Protein AF-A0A4X2L2N8-F1 (afdb_monomer)

pLDDT: mean 81.57, std 23.17, range [28.5, 98.88]

Structure (mmCIF, N/CA/C/O backbone):
data_AF-A0A4X2L2N8-F1
#
_entry.id   AF-A0A4X2L2N8-F1
#
loop_
_atom_site.group_PDB
_atom_site.id
_atom_site.type_symbol
_atom_site.label_atom_id
_atom_site.label_alt_id
_atom_site.label_comp_id
_atom_site.label_asym_id
_atom_site.label_entity_id
_atom_site.label_seq_id
_atom_site.pdbx_PDB_ins_code
_atom_site.Cartn_x
_atom_site.Cartn_y
_atom_site.Cartn_z
_atom_site.occupancy
_atom_site.B_iso_or_equiv
_atom_site.auth_seq_id
_atom_site.auth_comp_id
_atom_site.auth_asym_id
_atom_site.auth_atom_id
_atom_site.pdbx_PDB_model_num
ATOM 1 N N . MET A 1 1 ? 26.918 20.468 74.306 1.00 36.56 1 MET A N 1
ATOM 2 C CA . MET A 1 1 ? 28.244 20.761 74.892 1.00 36.56 1 MET A CA 1
ATOM 3 C C . MET A 1 1 ? 29.249 19.867 74.197 1.00 36.56 1 MET A C 1
ATOM 5 O O . MET A 1 1 ? 28.894 18.710 74.030 1.00 36.56 1 MET A O 1
ATOM 9 N N . SER A 1 2 ? 30.415 20.414 73.827 1.00 38.03 2 SER A N 1
ATOM 10 C CA . SER A 1 2 ? 31.709 19.739 73.569 1.00 38.03 2 SER A CA 1
ATOM 11 C C . SER A 1 2 ? 31.703 18.448 72.724 1.00 38.03 2 SER A C 1
ATOM 13 O O . SER A 1 2 ? 31.206 17.434 73.201 1.00 38.03 2 SER A O 1
ATOM 15 N N . ASP A 1 3 ? 32.176 18.387 71.472 1.00 38.53 3 ASP A N 1
ATOM 16 C CA . ASP A 1 3 ? 33.420 18.878 70.810 1.00 38.53 3 ASP A CA 1
ATOM 17 C C . ASP A 1 3 ? 34.600 17.886 70.842 1.00 38.53 3 ASP A C 1
ATOM 19 O O . ASP A 1 3 ? 34.833 17.225 71.851 1.00 38.53 3 ASP A O 1
ATOM 23 N N . SER A 1 4 ? 35.400 17.935 69.763 1.00 40.03 4 SER A N 1
ATOM 24 C CA . SER A 1 4 ? 36.786 17.435 69.616 1.00 40.03 4 SER A CA 1
ATOM 25 C C . SER A 1 4 ? 37.023 15.913 69.486 1.00 40.03 4 SER A C 1
ATOM 27 O O . SER A 1 4 ? 36.261 15.123 70.028 1.00 40.03 4 SER A O 1
ATOM 29 N N . SER A 1 5 ? 38.110 15.404 68.869 1.00 39.34 5 SER A N 1
ATOM 30 C CA . SER A 1 5 ? 39.014 15.882 67.781 1.00 39.34 5 SER A CA 1
ATOM 31 C C . SER A 1 5 ? 40.096 14.814 67.471 1.00 39.34 5 SER A C 1
ATOM 33 O O . SER A 1 5 ? 40.390 14.013 68.354 1.00 39.34 5 SER A O 1
ATOM 35 N N . ASN A 1 6 ? 40.770 14.916 66.306 1.00 39.25 6 ASN A N 1
ATOM 36 C CA . ASN A 1 6 ? 42.106 14.346 65.971 1.00 39.25 6 ASN A CA 1
ATOM 37 C C . ASN A 1 6 ? 42.249 12.788 65.928 1.00 39.25 6 ASN A C 1
ATOM 39 O O . ASN A 1 6 ? 41.441 12.072 66.505 1.00 39.25 6 ASN A O 1
ATOM 43 N N . ASP A 1 7 ? 43.219 12.158 65.234 1.00 36.97 7 ASP A N 1
ATOM 44 C CA . ASP A 1 7 ? 44.300 12.622 64.328 1.00 36.97 7 ASP A CA 1
ATOM 45 C C . ASP A 1 7 ? 44.740 11.517 63.318 1.00 36.97 7 ASP A C 1
ATOM 47 O O . ASP A 1 7 ? 44.483 10.352 63.595 1.00 36.97 7 ASP A O 1
ATOM 51 N N . SER A 1 8 ? 45.480 11.901 62.253 1.00 38.38 8 SER A N 1
ATOM 52 C CA . SER A 1 8 ? 46.597 11.191 61.548 1.00 38.38 8 SER A CA 1
ATOM 53 C C . SER A 1 8 ? 46.464 9.709 61.081 1.00 38.38 8 SER A C 1
ATOM 55 O O . SER A 1 8 ? 45.869 8.885 61.756 1.00 38.38 8 SER A O 1
ATOM 57 N N . THR A 1 9 ? 47.042 9.194 59.974 1.00 37.59 9 THR A N 1
ATOM 58 C CA . THR A 1 9 ? 47.885 9.644 58.817 1.00 37.59 9 THR A CA 1
ATOM 59 C C . THR A 1 9 ? 47.805 8.513 57.718 1.00 37.59 9 THR A C 1
ATOM 61 O O . THR A 1 9 ? 46.904 7.689 57.818 1.00 37.59 9 THR A O 1
ATOM 64 N N . THR A 1 10 ? 48.583 8.314 56.625 1.00 39.34 10 THR A N 1
ATOM 65 C CA . THR A 1 10 ? 49.895 8.816 56.131 1.00 39.34 10 THR A CA 1
ATOM 66 C C . THR A 1 10 ? 50.072 8.633 54.594 1.00 39.34 10 THR A C 1
ATOM 68 O O . THR A 1 10 ? 49.935 7.521 54.107 1.00 39.34 10 THR A O 1
ATOM 71 N N . LEU A 1 11 ? 50.431 9.715 53.881 1.00 36.66 11 LEU A N 1
ATOM 72 C CA . LEU A 1 11 ? 51.381 9.896 52.741 1.00 36.66 11 LEU A CA 1
ATOM 73 C C . LEU A 1 11 ? 51.584 8.901 51.559 1.00 36.66 11 LEU A C 1
ATOM 75 O O . LEU A 1 11 ? 51.619 7.687 51.709 1.00 36.66 11 LEU A O 1
ATOM 79 N N . GLY A 1 12 ? 51.932 9.495 50.396 1.00 30.34 12 GLY A N 1
ATOM 80 C CA . GLY A 1 12 ? 52.488 8.845 49.188 1.00 30.34 12 GLY A CA 1
ATOM 81 C C . GLY A 1 12 ? 51.988 9.472 47.865 1.00 30.34 12 GLY A C 1
ATOM 82 O O . GLY A 1 12 ? 51.097 8.899 47.257 1.00 30.34 12 GLY A O 1
ATOM 83 N N . ALA A 1 13 ? 52.332 10.688 47.406 1.00 36.06 13 ALA A N 1
ATOM 84 C CA . ALA A 1 13 ? 53.594 11.457 47.313 1.00 36.06 13 ALA A CA 1
ATOM 85 C C . ALA A 1 13 ? 54.337 11.327 45.952 1.00 36.06 13 ALA A C 1
ATOM 87 O O . ALA A 1 13 ? 54.902 10.278 45.653 1.00 36.06 13 ALA A O 1
ATOM 88 N N . SER A 1 14 ? 54.381 12.418 45.164 1.00 33.88 14 SER A N 1
ATOM 89 C CA . SER A 1 14 ? 55.387 12.772 44.125 1.00 33.88 14 SER A CA 1
ATOM 90 C C . SER A 1 14 ? 55.129 14.205 43.604 1.00 33.88 14 SER A C 1
ATOM 92 O O . SER A 1 14 ? 53.974 14.621 43.561 1.00 33.88 14 SER A O 1
ATOM 94 N N . ASN A 1 15 ? 56.178 14.961 43.239 1.00 38.66 15 ASN A N 1
ATOM 95 C CA . ASN A 1 15 ? 56.133 16.426 43.012 1.00 38.66 15 ASN A CA 1
ATOM 96 C C . ASN A 1 15 ? 56.356 16.878 41.542 1.00 38.66 15 ASN A C 1
ATOM 98 O O . ASN A 1 15 ? 56.954 16.129 40.769 1.00 38.66 15 ASN A O 1
ATOM 102 N N . PRO A 1 16 ? 55.959 18.123 41.186 1.00 56.31 16 PRO A N 1
ATOM 103 C CA . PRO A 1 16 ? 56.286 18.821 39.931 1.00 56.31 16 PRO A CA 1
ATOM 104 C C . PRO A 1 16 ? 57.435 19.857 40.070 1.00 56.31 16 PRO A C 1
ATOM 106 O O . PRO A 1 16 ? 57.898 20.105 41.181 1.00 56.31 16 PRO A O 1
ATOM 109 N N . VAL A 1 17 ? 57.832 20.478 38.944 1.00 34.72 17 VAL A N 1
ATOM 110 C CA . VAL A 1 17 ? 58.601 21.745 38.737 1.00 34.72 17 VAL A CA 1
ATOM 111 C C . VAL A 1 17 ? 58.508 22.030 37.211 1.00 34.72 17 VAL A C 1
ATOM 113 O O . VAL A 1 17 ? 58.761 21.099 36.448 1.00 34.72 17 VAL A O 1
ATOM 116 N N . THR A 1 18 ? 57.800 23.056 36.704 1.00 37.75 18 THR A N 1
ATOM 117 C CA . THR A 1 18 ? 58.116 24.509 36.528 1.00 37.75 18 THR A CA 1
ATOM 118 C C . THR A 1 18 ? 59.239 24.832 35.514 1.00 37.75 18 THR A C 1
ATOM 120 O O . THR A 1 18 ? 60.135 24.013 35.328 1.00 37.75 18 THR A O 1
ATOM 123 N N . GLU A 1 19 ? 59.262 25.973 34.795 1.00 34.22 19 GLU A N 1
ATOM 124 C CA . GLU A 1 19 ? 58.304 27.114 34.704 1.00 34.22 19 GLU A CA 1
ATOM 125 C C . GLU A 1 19 ? 57.733 27.256 33.249 1.00 34.22 19 GLU A C 1
ATOM 127 O O . GLU A 1 19 ? 57.223 26.240 32.783 1.00 34.22 19 GLU A O 1
ATOM 132 N N . GLU A 1 20 ? 57.713 28.325 32.421 1.00 29.89 20 GLU A N 1
ATOM 133 C CA . GLU A 1 20 ? 58.146 29.750 32.426 1.00 29.89 20 GLU A CA 1
ATOM 134 C C . GLU A 1 20 ? 57.377 30.551 31.312 1.00 29.89 20 GLU A C 1
ATOM 136 O O . GLU A 1 20 ? 56.681 29.939 30.500 1.00 29.89 20 GLU A O 1
ATOM 141 N N . GLN A 1 21 ? 57.489 31.894 31.241 1.00 29.72 21 GLN A N 1
ATOM 142 C CA . GLN A 1 21 ? 56.885 32.824 30.234 1.00 29.72 21 GLN A CA 1
ATOM 143 C C . GLN A 1 21 ? 57.843 34.033 29.976 1.00 29.72 21 GLN A C 1
ATOM 145 O O . GLN A 1 21 ? 58.824 34.152 30.705 1.00 29.72 21 GLN A O 1
ATOM 150 N N . ASP A 1 22 ? 57.712 34.981 29.025 1.00 31.52 22 ASP A N 1
ATOM 151 C CA . ASP A 1 22 ? 56.653 35.431 28.073 1.00 31.52 22 ASP A CA 1
ATOM 152 C C . ASP A 1 22 ? 57.345 35.960 26.752 1.00 31.52 22 ASP A C 1
ATOM 154 O O . ASP A 1 22 ? 58.391 35.398 26.432 1.00 31.52 22 ASP A O 1
ATOM 158 N N . SER A 1 23 ? 56.988 36.942 25.885 1.00 32.22 23 SER A N 1
ATOM 159 C CA . SER A 1 23 ? 55.914 37.957 25.666 1.00 32.22 23 SER A CA 1
ATOM 160 C C . SER A 1 23 ? 55.884 38.432 24.175 1.00 32.22 23 SER A C 1
ATOM 162 O O . SER A 1 23 ? 56.676 37.959 23.358 1.00 32.22 23 SER A O 1
ATOM 164 N N . GLU A 1 24 ? 55.047 39.424 23.811 1.00 34.44 24 GLU A N 1
ATOM 165 C CA . GLU A 1 24 ? 55.069 40.167 22.517 1.00 34.44 24 GLU A CA 1
ATOM 166 C C . GLU A 1 24 ? 55.788 41.547 22.607 1.00 34.44 24 GLU A C 1
ATOM 168 O O . GLU A 1 24 ? 55.847 42.113 23.696 1.00 34.44 24 GLU A O 1
ATOM 173 N N . GLU A 1 25 ? 56.335 42.102 21.498 1.00 31.95 25 GLU A N 1
ATOM 174 C CA . GLU A 1 25 ? 55.819 43.295 20.745 1.00 31.95 25 GLU A CA 1
ATOM 175 C C . GLU A 1 25 ? 56.857 44.007 19.806 1.00 31.95 25 GLU A C 1
ATOM 177 O O . GLU A 1 25 ? 58.055 44.028 20.065 1.00 31.95 25 GLU A O 1
ATOM 182 N N . SER A 1 26 ? 56.350 44.653 18.736 1.00 30.20 26 SER A N 1
ATOM 183 C CA . SER A 1 26 ? 56.841 45.850 17.990 1.00 30.20 26 SER A CA 1
ATOM 184 C C . SER A 1 26 ? 58.299 46.051 17.507 1.00 30.20 26 SER A C 1
ATOM 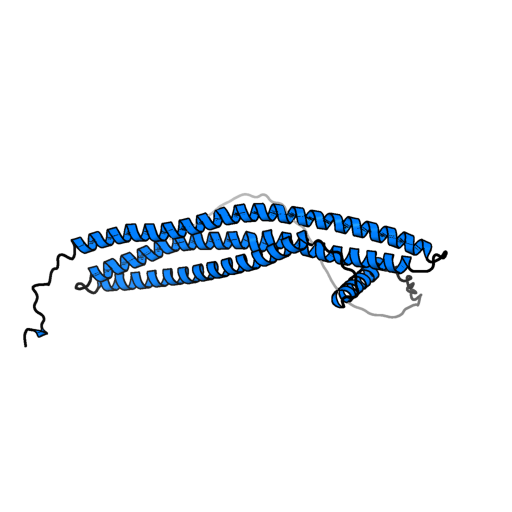186 O O . SER A 1 26 ? 59.213 46.292 18.290 1.00 30.20 26 SER A O 1
ATOM 188 N N . THR A 1 27 ? 58.476 46.260 16.186 1.00 32.12 27 THR A N 1
ATOM 189 C CA . THR A 1 27 ? 58.834 47.571 15.546 1.00 32.12 27 THR A CA 1
ATOM 190 C C . THR A 1 27 ? 58.955 47.468 14.002 1.00 32.12 27 THR A C 1
ATOM 192 O O . THR A 1 27 ? 59.017 46.371 13.454 1.00 32.12 27 THR A O 1
ATOM 195 N N . MET A 1 28 ? 58.952 48.599 13.268 1.00 35.75 28 MET A N 1
ATOM 196 C CA . MET A 1 28 ? 59.056 48.657 11.788 1.00 35.75 28 MET A CA 1
ATOM 197 C C . MET A 1 28 ? 60.422 49.171 11.287 1.00 35.75 28 MET A C 1
ATOM 199 O O . MET A 1 28 ? 60.919 50.131 11.870 1.00 35.75 28 MET A O 1
ATOM 203 N N . ALA A 1 29 ? 60.913 48.687 10.127 1.00 32.81 29 ALA A N 1
ATOM 204 C CA . ALA A 1 29 ? 61.549 49.525 9.080 1.00 32.81 29 ALA A CA 1
ATOM 205 C C . ALA A 1 29 ? 61.864 48.793 7.741 1.00 32.81 29 ALA A C 1
ATOM 207 O O . ALA A 1 29 ? 62.563 47.792 7.722 1.00 32.81 29 ALA A O 1
ATOM 208 N N . GLN A 1 30 ? 61.390 49.396 6.640 1.00 32.16 30 GLN A N 1
ATOM 209 C CA . GLN A 1 30 ? 61.937 49.510 5.265 1.00 32.16 30 GLN A CA 1
ATOM 210 C C . GLN A 1 30 ? 62.541 48.352 4.417 1.00 32.16 30 GLN A C 1
ATOM 212 O O . GLN A 1 30 ? 63.505 47.685 4.766 1.00 32.16 30 GLN A O 1
ATOM 217 N N . GLU A 1 31 ? 62.081 48.395 3.154 1.00 28.50 31 GLU A N 1
ATOM 218 C CA . GLU A 1 31 ? 62.762 48.124 1.868 1.00 28.50 31 GLU A CA 1
ATOM 219 C C . GLU A 1 31 ? 63.015 46.694 1.354 1.00 28.50 31 GLU A C 1
ATOM 221 O O . GLU A 1 31 ? 63.183 45.714 2.069 1.00 28.50 31 GLU A O 1
ATOM 226 N N . SER A 1 32 ? 62.961 46.596 0.020 1.00 35.38 32 SER A N 1
ATOM 227 C CA . SER A 1 32 ? 62.977 45.364 -0.777 1.00 35.38 32 SER A CA 1
ATOM 228 C C . SER A 1 32 ? 64.204 45.314 -1.687 1.00 35.38 32 SER A C 1
ATOM 230 O O . SER A 1 32 ? 64.729 46.355 -2.085 1.00 35.38 32 SER A O 1
ATOM 232 N N . PRO A 1 33 ? 64.530 44.124 -2.207 1.00 38.47 33 PRO A N 1
ATOM 233 C CA . PRO A 1 33 ? 64.778 44.029 -3.643 1.00 38.47 33 PRO A CA 1
ATOM 234 C C . PRO A 1 33 ? 63.836 43.041 -4.347 1.00 38.47 33 PRO A C 1
ATOM 236 O O . PRO A 1 33 ? 63.261 42.133 -3.755 1.00 38.47 33 PRO A O 1
ATOM 239 N N . LYS A 1 34 ? 63.667 43.264 -5.652 1.00 45.38 34 LYS A N 1
ATOM 240 C CA . LYS A 1 34 ? 62.775 42.517 -6.552 1.00 45.38 34 LYS A CA 1
ATOM 241 C C . LYS A 1 34 ? 63.297 41.100 -6.809 1.00 45.38 34 LYS A C 1
ATOM 243 O O . LYS A 1 34 ? 64.502 40.938 -6.978 1.00 45.38 34 LYS A O 1
ATOM 248 N N . ASN A 1 35 ? 62.398 40.139 -7.034 1.00 32.81 35 ASN A N 1
ATOM 249 C CA . ASN A 1 35 ? 62.588 39.125 -8.080 1.00 32.81 35 ASN A CA 1
ATOM 250 C C . ASN A 1 35 ? 61.262 38.476 -8.519 1.00 32.81 35 ASN A C 1
ATOM 252 O O . ASN A 1 35 ? 60.277 38.536 -7.793 1.00 32.81 35 ASN A O 1
ATOM 256 N N . SER A 1 36 ? 61.276 37.936 -9.744 1.00 38.50 36 SER A N 1
ATOM 257 C CA . SER A 1 36 ? 60.206 37.298 -10.534 1.00 38.50 36 SER A CA 1
ATOM 258 C C . SER A 1 36 ? 58.802 37.151 -9.933 1.00 38.50 36 SER A C 1
ATOM 260 O O . SER A 1 36 ? 58.580 36.398 -8.988 1.00 38.50 36 SER A O 1
ATOM 262 N N . ALA A 1 37 ? 57.816 37.711 -10.641 1.00 39.78 37 ALA A N 1
ATOM 263 C CA . ALA A 1 37 ? 56.476 37.136 -10.642 1.00 39.78 37 ALA A CA 1
ATOM 264 C C . ALA A 1 37 ? 56.542 35.709 -11.217 1.00 39.78 37 ALA A C 1
ATOM 266 O O . ALA A 1 37 ? 57.193 35.487 -12.240 1.00 39.78 37 ALA A O 1
ATOM 267 N N . ALA A 1 38 ? 55.878 34.751 -10.573 1.00 40.78 38 ALA A N 1
ATOM 268 C CA . ALA A 1 38 ? 55.710 33.419 -11.136 1.00 40.78 38 ALA A CA 1
ATOM 269 C C . ALA A 1 38 ? 54.643 33.475 -12.237 1.00 40.78 38 ALA A C 1
ATOM 271 O O . ALA A 1 38 ? 53.478 33.767 -11.959 1.00 40.78 38 ALA A O 1
ATOM 272 N N . GLU A 1 39 ? 55.033 33.196 -13.480 1.00 40.47 39 GLU A N 1
ATOM 273 C CA . GLU A 1 39 ? 54.070 32.952 -14.552 1.00 40.47 39 GLU A CA 1
ATOM 274 C C . GLU A 1 39 ? 53.258 31.705 -14.195 1.00 40.47 39 GLU A C 1
ATOM 276 O O . GLU A 1 39 ? 53.815 30.624 -14.006 1.00 40.47 39 GLU A O 1
ATOM 281 N N . ILE A 1 40 ? 51.938 31.855 -14.070 1.00 43.72 40 ILE A N 1
ATOM 282 C CA . ILE A 1 40 ? 51.040 30.718 -13.872 1.00 43.72 40 ILE A CA 1
ATOM 283 C C . ILE A 1 40 ? 50.946 30.004 -15.226 1.00 43.72 40 ILE A C 1
ATOM 285 O O . ILE A 1 40 ? 50.403 30.596 -16.164 1.00 43.72 40 ILE A O 1
ATOM 289 N N . PRO A 1 41 ? 51.444 28.761 -15.374 1.00 37.31 41 PRO A N 1
ATOM 290 C CA . PRO A 1 41 ? 51.242 28.029 -16.610 1.00 37.31 41 PRO A CA 1
ATOM 291 C C . PRO A 1 41 ? 49.745 27.765 -16.752 1.00 37.31 41 PRO A C 1
ATOM 293 O O . PRO A 1 41 ? 49.143 27.097 -15.909 1.00 37.31 41 PRO A O 1
ATOM 296 N N . VAL A 1 42 ? 49.139 28.281 -17.823 1.00 40.59 42 VAL A N 1
ATOM 297 C CA . VAL A 1 42 ? 47.783 27.888 -18.213 1.00 40.59 42 VAL A CA 1
ATOM 298 C C . VAL A 1 42 ? 47.861 26.426 -18.636 1.00 40.59 42 VAL A C 1
ATOM 300 O O . VAL A 1 42 ? 48.199 26.107 -19.775 1.00 40.59 42 VAL A O 1
ATOM 303 N N . THR A 1 43 ? 47.608 25.526 -17.688 1.00 45.31 43 THR A N 1
ATOM 304 C CA . THR A 1 43 ? 47.453 24.102 -17.969 1.00 45.31 43 THR A CA 1
ATOM 305 C C . THR A 1 43 ? 46.345 23.960 -18.998 1.00 45.31 43 THR A C 1
ATOM 307 O O . THR A 1 43 ? 45.223 24.399 -18.738 1.00 45.31 43 THR A O 1
ATOM 310 N N . SER A 1 44 ? 46.679 23.383 -20.156 1.00 44.38 44 SER A N 1
ATOM 311 C CA . SER A 1 44 ? 45.716 23.057 -21.210 1.00 44.38 44 SER A CA 1
ATOM 312 C C . SER A 1 44 ? 44.455 22.461 -20.600 1.00 44.38 44 SER A C 1
ATOM 314 O O . SER A 1 44 ? 44.566 21.634 -19.692 1.00 44.38 44 SER A O 1
ATOM 316 N N . ASN A 1 45 ? 43.287 22.864 -21.112 1.00 41.31 45 ASN A N 1
ATOM 317 C CA . ASN A 1 45 ? 42.003 22.294 -20.719 1.00 41.31 45 ASN A CA 1
ATOM 318 C C . ASN A 1 45 ? 42.143 20.772 -20.627 1.00 41.31 45 ASN A C 1
ATOM 320 O O . ASN A 1 45 ? 42.496 20.129 -21.619 1.00 41.31 45 ASN A O 1
ATOM 324 N N . GLY A 1 46 ? 41.885 20.214 -19.444 1.00 40.31 46 GLY A N 1
ATOM 325 C CA . GLY A 1 46 ? 41.695 18.778 -19.328 1.00 40.31 46 GLY A CA 1
ATOM 326 C C . GLY A 1 46 ? 40.513 18.391 -20.206 1.00 40.31 46 GLY A C 1
ATOM 327 O O . GLY A 1 46 ? 39.497 19.091 -20.205 1.00 40.31 46 GLY A O 1
ATOM 328 N N . GLU A 1 47 ? 40.655 17.311 -20.966 1.00 43.72 47 GLU A N 1
ATOM 329 C CA . GLU A 1 47 ? 39.547 16.743 -21.724 1.00 43.72 47 GLU A CA 1
ATOM 330 C C . GLU A 1 47 ? 38.470 16.307 -20.722 1.00 43.72 47 GLU A C 1
ATOM 332 O O . GLU A 1 47 ? 38.614 15.314 -20.007 1.00 43.72 47 GLU A O 1
ATOM 337 N N . VAL A 1 48 ? 37.408 17.108 -20.621 1.00 44.53 48 VAL A N 1
ATOM 338 C CA . VAL A 1 48 ? 36.168 16.703 -19.958 1.00 44.53 48 VAL A CA 1
ATOM 339 C C . VAL A 1 48 ? 35.641 15.497 -20.727 1.00 44.53 48 VAL A C 1
ATOM 341 O O . VAL A 1 48 ? 35.656 15.511 -21.957 1.00 44.53 48 VAL A O 1
ATOM 344 N N . ASP A 1 49 ? 35.194 14.458 -20.017 1.00 44.25 49 ASP A N 1
ATOM 345 C CA . ASP A 1 49 ? 34.671 13.241 -20.641 1.00 44.25 49 ASP A CA 1
ATOM 346 C C . ASP A 1 49 ? 33.330 13.511 -21.348 1.00 44.25 49 ASP A C 1
ATOM 348 O O . ASP A 1 49 ? 32.234 13.322 -20.810 1.00 44.25 49 ASP A O 1
ATOM 352 N N . ASP A 1 50 ? 33.459 13.977 -22.588 1.00 41.25 50 ASP A N 1
ATOM 353 C CA . ASP A 1 50 ? 32.403 14.403 -23.505 1.00 41.25 50 ASP A CA 1
ATOM 354 C C . ASP A 1 50 ? 31.361 13.294 -23.768 1.00 41.25 50 ASP A C 1
ATOM 356 O O . ASP A 1 50 ? 30.203 13.560 -24.105 1.00 41.25 50 ASP A O 1
ATOM 360 N N . SER A 1 51 ? 31.732 12.034 -23.502 1.00 49.38 51 SER A N 1
ATOM 361 C CA . SER A 1 51 ? 30.846 10.864 -23.506 1.00 49.38 51 SER A CA 1
ATO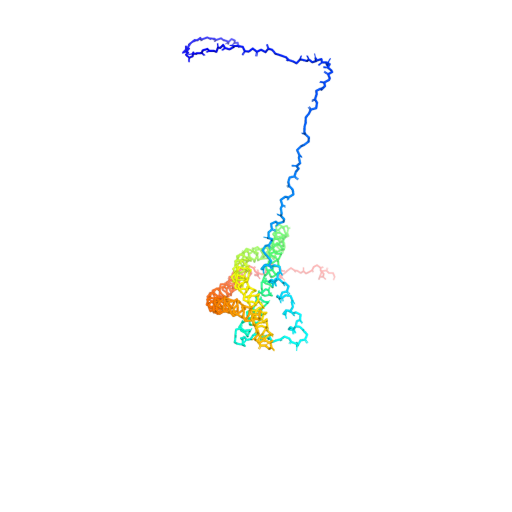M 362 C C . SER A 1 51 ? 29.580 11.080 -22.669 1.00 49.38 51 SER A C 1
ATOM 364 O O . SER A 1 51 ? 28.486 10.673 -23.076 1.00 49.38 51 SER A O 1
ATOM 366 N N . HIS A 1 52 ? 29.711 11.733 -21.509 1.00 50.97 52 HIS A N 1
ATOM 367 C CA . HIS A 1 52 ? 28.603 11.957 -20.583 1.00 50.97 52 HIS A CA 1
ATOM 368 C C . HIS A 1 52 ? 27.649 13.068 -21.049 1.00 50.97 52 HIS A C 1
ATOM 370 O O . HIS A 1 52 ? 26.428 12.888 -20.983 1.00 50.97 52 HIS A O 1
ATOM 376 N N . GLU A 1 53 ? 28.171 14.180 -21.574 1.00 45.88 53 GLU A N 1
ATOM 377 C CA . GLU A 1 53 ? 27.351 15.299 -22.060 1.00 45.88 53 GLU A CA 1
ATOM 378 C C . GLU A 1 53 ? 26.620 14.926 -23.364 1.00 45.88 53 GLU A C 1
ATOM 380 O O . GLU A 1 53 ? 25.396 15.088 -23.474 1.00 45.88 53 GLU A O 1
ATOM 385 N N . HIS A 1 54 ? 27.318 14.263 -24.295 1.00 59.75 54 HIS A N 1
ATOM 386 C CA . HIS A 1 54 ? 26.699 13.664 -25.479 1.00 59.75 54 HIS A CA 1
ATOM 387 C C . HIS A 1 54 ? 25.672 12.575 -25.132 1.00 59.75 54 HIS A C 1
ATOM 389 O O . HIS A 1 54 ? 24.684 12.412 -25.852 1.00 59.75 54 HIS A O 1
ATOM 395 N N . GLY A 1 55 ? 25.854 11.816 -24.047 1.00 63.16 55 GLY A N 1
ATOM 396 C CA . GLY A 1 55 ? 24.866 10.840 -23.574 1.00 63.16 55 GLY A CA 1
ATOM 397 C C . GLY A 1 55 ? 23.540 11.493 -23.159 1.00 63.16 55 GLY A C 1
ATOM 398 O O . GLY A 1 55 ? 22.467 11.078 -23.609 1.00 63.16 55 GLY A O 1
ATOM 399 N N . PHE A 1 56 ? 23.607 12.559 -22.355 1.00 70.56 56 PHE A N 1
ATOM 400 C CA . PHE A 1 56 ? 22.429 13.294 -21.880 1.00 70.56 56 PHE A CA 1
ATOM 401 C C . PHE A 1 56 ? 21.675 14.007 -23.016 1.00 70.56 56 PHE A C 1
ATOM 403 O O . PHE A 1 56 ? 20.442 13.925 -23.102 1.00 70.56 56 PHE A O 1
ATOM 410 N N . SER A 1 57 ? 22.412 14.645 -23.932 1.00 78.50 57 SER A N 1
ATOM 411 C CA . SER A 1 57 ? 21.855 15.294 -25.125 1.00 78.50 57 SER A CA 1
ATOM 412 C C . SER A 1 57 ? 21.056 14.308 -25.993 1.00 78.50 57 SER A C 1
ATOM 414 O O . SER A 1 57 ? 19.911 14.576 -26.373 1.00 78.50 57 SER A O 1
ATOM 416 N N . ARG A 1 58 ? 21.598 13.103 -26.220 1.00 81.50 58 ARG A N 1
ATOM 417 C CA . ARG A 1 58 ? 20.946 12.046 -27.012 1.00 81.50 58 ARG A CA 1
ATOM 418 C C . ARG A 1 58 ? 19.695 11.470 -26.361 1.00 81.50 58 ARG A C 1
ATOM 420 O O . ARG A 1 58 ? 18.669 11.356 -27.030 1.00 81.50 58 ARG A O 1
ATOM 427 N N . CYS A 1 59 ? 19.728 11.190 -25.058 1.00 83.31 59 CYS A N 1
ATOM 428 C CA . CYS A 1 59 ? 18.535 10.736 -24.334 1.00 83.31 59 CYS A CA 1
ATOM 429 C C . CYS A 1 59 ? 17.418 11.796 -24.373 1.00 83.31 59 CYS A C 1
ATOM 431 O O . CYS A 1 59 ? 16.246 11.468 -24.563 1.00 83.31 59 CYS A O 1
ATOM 433 N N . THR A 1 60 ? 17.780 13.079 -24.278 1.00 84.19 60 THR A N 1
ATOM 434 C CA . THR A 1 60 ? 16.835 14.200 -24.411 1.00 84.19 60 THR A CA 1
ATOM 435 C C . THR A 1 60 ? 16.238 14.274 -25.823 1.00 84.19 60 THR A C 1
ATOM 437 O O . THR A 1 60 ? 15.018 14.405 -25.960 1.00 84.19 60 THR A O 1
ATOM 440 N N . ARG A 1 61 ? 17.062 14.107 -26.873 1.00 86.25 61 ARG A N 1
ATOM 441 C CA . ARG A 1 61 ? 16.621 14.013 -28.281 1.00 86.25 61 ARG A CA 1
ATOM 442 C C . ARG A 1 61 ? 15.609 12.877 -28.471 1.00 86.25 61 ARG A C 1
ATOM 444 O O . ARG A 1 61 ? 14.540 13.115 -29.026 1.00 86.25 61 ARG A O 1
ATOM 451 N N . GLN A 1 62 ? 15.892 11.686 -27.937 1.00 89.94 62 GLN A N 1
ATOM 452 C CA . GLN A 1 62 ? 14.997 10.524 -28.011 1.00 89.94 62 GLN A CA 1
ATOM 453 C C . GLN A 1 62 ? 13.649 10.771 -27.311 1.00 89.94 62 GLN A C 1
ATOM 455 O O . GLN A 1 62 ? 12.600 10.546 -27.913 1.00 89.94 62 GLN A O 1
ATOM 460 N N . ILE A 1 63 ? 13.648 11.303 -26.081 1.00 85.00 63 ILE A N 1
ATOM 461 C CA . ILE A 1 63 ? 12.412 11.612 -25.330 1.00 85.00 63 ILE A CA 1
ATOM 462 C C . ILE A 1 63 ? 11.515 12.595 -26.096 1.00 85.00 63 ILE A C 1
ATOM 464 O O . ILE A 1 63 ? 10.288 12.457 -26.084 1.00 85.00 63 ILE A O 1
ATOM 468 N N . ILE A 1 64 ? 12.106 13.599 -26.749 1.00 84.50 64 ILE A N 1
ATOM 469 C CA . ILE A 1 64 ? 11.368 14.571 -27.563 1.00 84.50 64 ILE A CA 1
ATOM 470 C C . ILE A 1 64 ? 10.822 13.897 -28.831 1.00 84.50 64 ILE A C 1
ATOM 472 O O . ILE A 1 64 ? 9.644 14.069 -29.148 1.00 84.50 64 ILE A O 1
ATOM 476 N N . SER A 1 65 ? 11.630 13.087 -29.517 1.00 82.44 65 SER A N 1
ATOM 477 C CA . SER A 1 65 ? 11.217 12.352 -30.717 1.00 82.44 65 SER A CA 1
ATOM 478 C C . SER A 1 65 ? 10.065 11.376 -30.450 1.00 82.44 65 SER A C 1
ATOM 480 O O . SER A 1 65 ? 9.106 11.363 -31.224 1.00 82.44 65 SER A O 1
ATOM 482 N N . GLU A 1 66 ? 10.093 10.613 -29.351 1.00 87.69 66 GLU A N 1
ATOM 483 C CA . GLU A 1 66 ? 8.973 9.751 -28.934 1.00 87.69 66 GLU A CA 1
ATOM 484 C C . GLU A 1 66 ? 7.696 10.564 -28.684 1.00 87.69 66 GLU A C 1
ATOM 486 O O . GLU A 1 66 ? 6.642 10.254 -29.239 1.00 87.69 66 GLU A O 1
ATOM 491 N N . LYS A 1 67 ? 7.786 11.652 -27.903 1.00 84.00 67 LYS A N 1
ATOM 492 C CA . LYS A 1 67 ? 6.634 12.515 -2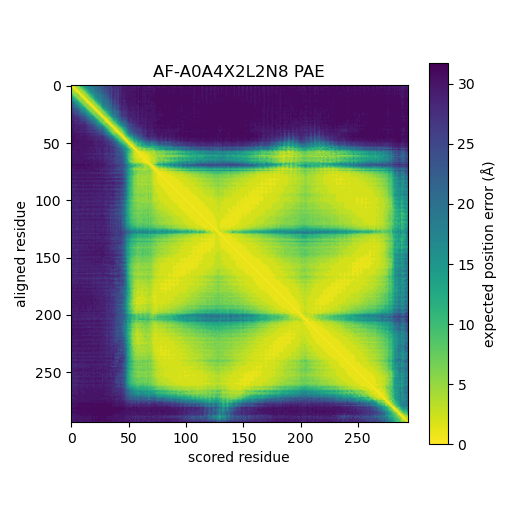7.575 1.00 84.00 67 LYS A CA 1
ATOM 493 C C . LYS A 1 67 ? 6.018 13.210 -28.790 1.00 84.00 67 LYS A C 1
ATOM 495 O O . LYS A 1 67 ? 4.839 13.548 -28.754 1.00 84.00 67 LYS A O 1
ATOM 500 N N . LEU A 1 68 ? 6.796 13.425 -29.851 1.00 83.44 68 LEU A N 1
ATOM 501 C CA . LEU A 1 68 ? 6.330 13.990 -31.121 1.00 83.44 68 LEU A CA 1
ATOM 502 C C . LEU A 1 68 ? 5.865 12.924 -32.132 1.00 83.44 68 LEU A C 1
ATOM 504 O O . LEU A 1 68 ? 5.521 13.284 -33.258 1.00 83.44 68 LEU A O 1
ATOM 508 N N . GLY A 1 69 ? 5.873 11.634 -31.771 1.00 78.94 69 GLY A N 1
ATOM 509 C CA . GLY A 1 69 ? 5.499 10.533 -32.667 1.00 78.94 69 GLY A CA 1
ATOM 510 C C . GLY A 1 69 ? 6.474 10.317 -33.832 1.00 78.94 69 GLY A C 1
ATOM 511 O O . GLY A 1 69 ? 6.076 9.802 -34.873 1.00 78.94 69 GLY A O 1
ATOM 512 N N . ARG A 1 70 ? 7.731 10.760 -33.684 1.00 78.25 70 ARG A N 1
ATOM 513 C CA . ARG A 1 70 ? 8.785 10.704 -34.718 1.00 78.25 70 ARG A CA 1
ATOM 514 C C . ARG A 1 70 ? 9.910 9.721 -34.394 1.00 78.25 70 ARG A C 1
ATOM 516 O O . ARG A 1 70 ? 10.582 9.263 -35.308 1.00 78.25 70 ARG A O 1
ATOM 523 N N . GLY A 1 71 ? 10.125 9.425 -33.114 1.00 72.25 71 GLY A N 1
ATOM 524 C CA . GLY A 1 71 ? 11.102 8.442 -32.648 1.00 72.25 71 GLY A CA 1
ATOM 525 C C . GLY A 1 71 ? 10.499 7.044 -32.583 1.00 72.25 71 GLY A C 1
ATOM 526 O O . GLY A 1 71 ? 9.361 6.875 -32.141 1.00 72.25 71 GLY A O 1
ATOM 527 N N . SER A 1 72 ? 11.269 6.038 -32.991 1.00 80.88 72 SER A N 1
ATOM 528 C CA . SER A 1 72 ? 10.940 4.637 -32.737 1.00 80.88 72 SER A CA 1
ATOM 529 C C . SER A 1 72 ? 11.201 4.310 -31.261 1.00 80.88 72 SER A C 1
ATOM 531 O O . SER A 1 72 ? 12.230 4.695 -30.704 1.00 80.88 72 SER A O 1
ATOM 533 N N . ARG A 1 73 ? 10.250 3.620 -30.623 1.00 89.75 73 ARG A N 1
ATOM 534 C CA . ARG A 1 73 ? 10.270 3.249 -29.201 1.00 89.75 73 ARG A CA 1
ATOM 535 C C . ARG A 1 73 ? 10.292 1.729 -29.076 1.00 89.75 73 ARG A C 1
ATOM 537 O O . ARG A 1 73 ? 9.455 1.061 -29.681 1.00 89.75 73 ARG A O 1
ATOM 544 N N . THR A 1 74 ? 11.186 1.188 -28.258 1.00 90.44 74 THR A N 1
ATOM 545 C CA . THR A 1 74 ? 11.170 -0.228 -27.873 1.00 90.44 74 THR A CA 1
ATOM 546 C C . THR A 1 74 ? 9.998 -0.488 -26.924 1.00 90.44 74 THR A C 1
ATOM 548 O O . THR A 1 74 ? 9.766 0.285 -25.997 1.00 90.44 74 THR A O 1
ATOM 551 N N . VAL A 1 75 ? 9.235 -1.560 -27.149 1.00 90.50 75 VAL A N 1
ATOM 552 C CA . VAL A 1 75 ? 8.019 -1.870 -26.377 1.00 90.50 75 VAL A CA 1
ATOM 553 C C . VAL A 1 75 ? 8.020 -3.335 -25.954 1.00 90.50 75 VAL A C 1
ATOM 555 O O . VAL A 1 75 ? 8.211 -4.220 -26.785 1.00 90.50 75 VAL A O 1
ATOM 558 N N . ASP A 1 76 ? 7.746 -3.586 -24.675 1.00 93.31 76 ASP A N 1
ATOM 559 C CA . ASP A 1 76 ? 7.406 -4.909 -24.151 1.00 93.31 76 ASP A CA 1
ATOM 560 C C . ASP A 1 76 ? 5.972 -4.851 -23.611 1.00 93.31 76 ASP A C 1
ATOM 562 O O . ASP A 1 76 ? 5.726 -4.343 -22.518 1.00 93.31 76 ASP A O 1
ATOM 566 N N . LEU A 1 77 ? 5.018 -5.325 -24.416 1.00 93.88 77 LEU A N 1
ATOM 567 C CA . LEU A 1 77 ? 3.586 -5.219 -24.118 1.00 93.88 77 LEU A CA 1
ATOM 568 C C . LEU A 1 77 ? 3.170 -6.032 -22.882 1.00 93.88 77 LEU A C 1
ATOM 570 O O . LEU A 1 77 ? 2.231 -5.643 -22.189 1.00 93.88 77 LEU A O 1
ATOM 574 N N . GLU A 1 78 ? 3.850 -7.146 -22.595 1.00 95.12 78 GLU A N 1
ATOM 575 C CA . GLU A 1 78 ? 3.548 -7.963 -21.416 1.00 95.12 78 GLU A CA 1
ATOM 576 C C . GLU A 1 78 ? 4.084 -7.280 -20.153 1.00 95.12 78 GLU A C 1
ATOM 578 O O . GLU A 1 78 ? 3.366 -7.146 -19.158 1.00 95.12 78 GLU A O 1
ATOM 583 N N . LEU A 1 79 ? 5.327 -6.790 -20.208 1.00 95.44 79 LEU A N 1
ATOM 584 C CA . LEU A 1 79 ? 5.963 -6.118 -19.080 1.00 95.44 79 LEU A CA 1
ATOM 585 C C . LEU A 1 79 ? 5.287 -4.776 -18.760 1.00 95.44 79 LEU A C 1
ATOM 587 O O . LEU A 1 79 ? 5.074 -4.473 -17.588 1.00 95.44 79 LEU A O 1
ATOM 591 N N . GLU A 1 80 ? 4.885 -4.000 -19.772 1.00 95.75 80 GLU A N 1
ATOM 592 C CA . GLU A 1 80 ? 4.132 -2.752 -19.581 1.00 95.75 80 GLU A CA 1
ATOM 593 C C . GLU A 1 80 ? 2.757 -3.007 -18.947 1.00 95.75 80 GLU A C 1
ATOM 595 O O . GLU A 1 80 ? 2.402 -2.333 -17.978 1.00 95.75 80 GLU A O 1
ATOM 600 N N . ALA A 1 81 ? 2.028 -4.043 -19.383 1.00 96.88 81 ALA A N 1
ATOM 601 C CA . ALA A 1 81 ? 0.768 -4.433 -18.750 1.00 96.88 81 ALA A CA 1
ATOM 602 C C . ALA A 1 81 ? 0.955 -4.840 -17.272 1.00 96.88 81 ALA A C 1
ATOM 604 O O . ALA A 1 81 ? 0.169 -4.430 -16.415 1.00 96.88 81 ALA A O 1
ATOM 605 N N . GLN A 1 82 ? 2.013 -5.592 -16.941 1.00 97.81 82 GLN A N 1
ATOM 606 C CA . GLN A 1 82 ? 2.336 -5.947 -15.551 1.00 97.81 82 GLN A CA 1
ATOM 607 C C . GLN A 1 82 ? 2.715 -4.715 -14.707 1.00 97.81 82 GLN A C 1
ATOM 609 O O . GLN A 1 82 ? 2.285 -4.597 -13.556 1.00 97.81 82 GLN A O 1
ATOM 614 N N . ILE A 1 83 ? 3.473 -3.772 -15.276 1.00 97.88 83 ILE A N 1
ATOM 615 C CA . ILE A 1 83 ? 3.866 -2.515 -14.624 1.00 97.88 83 ILE A CA 1
ATOM 616 C C . ILE A 1 83 ? 2.646 -1.627 -14.337 1.00 97.88 83 ILE A C 1
ATOM 618 O O . ILE A 1 83 ? 2.544 -1.066 -13.242 1.00 97.88 83 ILE A O 1
ATOM 622 N N . ASP A 1 84 ? 1.698 -1.511 -15.265 1.00 97.75 84 ASP A N 1
ATOM 623 C CA . ASP A 1 84 ? 0.504 -0.689 -15.054 1.00 97.75 84 ASP A CA 1
ATOM 624 C C . ASP A 1 84 ? -0.495 -1.344 -14.088 1.00 97.75 84 ASP A C 1
ATOM 626 O O . ASP A 1 84 ? -1.074 -0.646 -13.248 1.00 97.75 84 ASP A O 1
ATOM 630 N N . ILE A 1 85 ? -0.601 -2.680 -14.082 1.00 97.50 85 ILE A N 1
ATOM 631 C CA . ILE A 1 85 ? -1.298 -3.431 -13.023 1.00 97.50 85 ILE A CA 1
ATOM 632 C C . ILE A 1 85 ? -0.645 -3.175 -11.653 1.00 97.50 85 ILE A C 1
ATOM 634 O O . ILE A 1 85 ? -1.358 -2.952 -10.672 1.00 97.50 85 ILE A O 1
ATOM 638 N N . LEU A 1 86 ? 0.690 -3.144 -11.559 1.00 98.06 86 LEU A N 1
ATOM 639 C CA . LEU A 1 86 ? 1.400 -2.802 -10.320 1.00 98.06 86 LEU A CA 1
ATOM 640 C C . LEU A 1 86 ? 1.101 -1.362 -9.866 1.00 98.06 86 LEU A C 1
ATOM 642 O O . LEU A 1 86 ? 0.729 -1.146 -8.709 1.00 98.06 86 LEU A O 1
ATOM 646 N N . ARG A 1 87 ? 1.230 -0.382 -10.769 1.00 98.25 87 ARG A N 1
ATOM 647 C CA . ARG A 1 87 ? 0.939 1.040 -10.501 1.00 98.25 87 ARG A CA 1
ATOM 648 C C . ARG A 1 87 ? -0.493 1.235 -10.003 1.00 98.25 87 ARG A C 1
ATOM 650 O O . ARG A 1 87 ? -0.724 2.006 -9.076 1.00 98.25 87 ARG A O 1
ATOM 657 N N . GLU A 1 88 ? -1.447 0.519 -10.585 1.00 98.06 88 GLU A N 1
ATOM 658 C CA . GLU A 1 88 ? -2.856 0.593 -10.213 1.00 98.06 88 GLU A CA 1
ATOM 659 C C . GLU A 1 88 ? -3.173 -0.138 -8.896 1.00 98.06 88 GLU A C 1
ATOM 661 O O . GLU A 1 88 ? -3.922 0.376 -8.062 1.00 98.06 88 GLU A O 1
ATOM 666 N N . ASN A 1 89 ? -2.548 -1.292 -8.646 1.00 96.50 89 ASN A N 1
ATOM 667 C CA . ASN A 1 89 ? -2.643 -1.976 -7.356 1.00 96.50 89 ASN A CA 1
ATOM 668 C C . ASN A 1 89 ? -2.080 -1.109 -6.216 1.00 96.50 89 ASN A C 1
ATOM 670 O O . ASN A 1 89 ? -2.695 -1.048 -5.152 1.00 96.50 89 ASN A O 1
ATOM 674 N N . LYS A 1 90 ? -0.985 -0.366 -6.448 1.00 97.81 90 LYS A N 1
ATOM 675 C CA . LYS A 1 90 ? -0.443 0.601 -5.477 1.00 97.81 90 LYS A CA 1
ATOM 676 C C . LYS A 1 90 ? -1.495 1.630 -5.057 1.00 97.81 90 LYS A C 1
ATOM 678 O O . LYS A 1 90 ? -1.786 1.719 -3.868 1.00 97.81 90 LYS A O 1
ATOM 683 N N . ARG A 1 91 ? -2.141 2.311 -6.015 1.00 98.38 91 ARG A N 1
ATOM 684 C CA . ARG A 1 91 ? -3.205 3.306 -5.745 1.00 98.38 91 ARG A CA 1
ATOM 685 C C . ARG A 1 91 ? -4.361 2.715 -4.936 1.00 98.38 91 ARG A C 1
ATOM 687 O O . ARG A 1 91 ? -4.865 3.341 -4.003 1.00 98.38 91 ARG A O 1
ATOM 694 N N . LYS A 1 92 ? -4.775 1.487 -5.268 1.00 98.31 92 LYS A N 1
ATOM 695 C CA . LYS A 1 92 ? -5.838 0.763 -4.551 1.00 98.31 92 LYS A CA 1
ATOM 696 C C . LYS A 1 92 ? -5.448 0.456 -3.103 1.00 98.31 92 LYS A C 1
ATOM 698 O O . LYS A 1 92 ? -6.263 0.664 -2.203 1.00 98.31 92 LYS A O 1
ATOM 703 N N . TYR A 1 93 ? -4.210 0.028 -2.856 1.00 98.31 93 TYR A N 1
ATOM 704 C CA . TYR A 1 93 ? -3.712 -0.227 -1.501 1.00 98.31 93 TYR A CA 1
ATOM 705 C C . TYR A 1 93 ? -3.463 1.066 -0.706 1.00 98.31 93 TYR A C 1
ATOM 707 O O . TYR A 1 93 ? -3.760 1.096 0.485 1.00 98.31 93 TYR A O 1
ATOM 715 N N . GLU A 1 94 ? -3.023 2.152 -1.347 1.00 98.44 94 GLU A N 1
ATOM 716 C CA . GLU A 1 94 ? -2.930 3.495 -0.746 1.00 98.44 94 GLU A CA 1
ATOM 717 C C . GLU A 1 94 ? -4.310 4.015 -0.307 1.00 98.44 94 GLU A C 1
ATOM 719 O O . GLU A 1 94 ? -4.452 4.552 0.793 1.00 98.44 94 GLU A O 1
ATOM 724 N N . ASN A 1 95 ? -5.355 3.793 -1.112 1.00 98.56 95 ASN A N 1
ATOM 725 C CA . ASN A 1 95 ? -6.726 4.140 -0.736 1.00 98.56 95 ASN A CA 1
ATOM 726 C C . ASN A 1 95 ? -7.241 3.294 0.446 1.00 98.56 95 ASN A C 1
ATOM 728 O O . ASN A 1 95 ? -7.814 3.843 1.386 1.00 98.56 95 ASN A O 1
ATOM 732 N N . ILE A 1 96 ? -6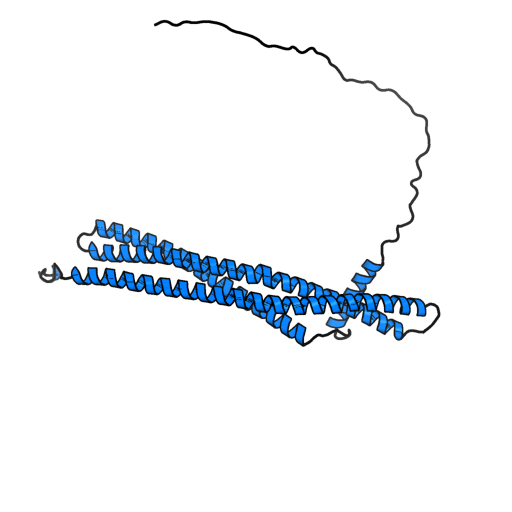.994 1.977 0.449 1.00 98.12 96 ILE A N 1
ATOM 733 C CA . ILE A 1 96 ? -7.324 1.100 1.591 1.00 98.12 96 ILE A CA 1
ATOM 734 C C . ILE A 1 96 ? -6.588 1.555 2.860 1.00 98.12 96 ILE A C 1
ATOM 736 O O . ILE A 1 96 ? -7.196 1.628 3.927 1.00 98.12 96 ILE A O 1
ATOM 740 N N . LEU A 1 97 ? -5.308 1.920 2.747 1.00 98.38 97 LEU A N 1
ATOM 741 C CA . LEU A 1 97 ? -4.499 2.422 3.856 1.00 98.38 97 LEU A CA 1
ATOM 742 C C . LEU A 1 97 ? -5.067 3.732 4.425 1.00 98.38 97 LEU A C 1
ATOM 744 O O . LEU A 1 97 ? -5.237 3.842 5.638 1.00 98.38 97 LEU A O 1
ATOM 748 N N . LYS A 1 98 ? -5.441 4.684 3.559 1.00 98.62 98 LYS A N 1
ATOM 749 C CA . LYS A 1 98 ? -6.096 5.946 3.945 1.00 98.62 98 LYS A CA 1
ATOM 750 C C . LYS A 1 98 ? -7.434 5.710 4.657 1.00 98.62 98 LYS A C 1
ATOM 752 O O . LYS A 1 98 ? -7.723 6.363 5.662 1.00 98.62 98 LYS A O 1
ATOM 757 N N . LEU A 1 99 ? -8.246 4.770 4.169 1.00 98.81 99 LEU A N 1
ATOM 758 C CA . LEU A 1 99 ? -9.523 4.411 4.794 1.00 98.81 99 LEU A CA 1
ATOM 759 C C . LEU A 1 99 ? -9.312 3.745 6.164 1.00 98.81 99 LEU A C 1
ATOM 761 O O . LEU A 1 99 ? -9.977 4.120 7.125 1.00 98.81 99 LEU A O 1
ATOM 765 N N . ALA A 1 100 ? -8.337 2.840 6.290 1.00 98.69 100 ALA A N 1
ATOM 766 C CA . ALA A 1 100 ? -7.983 2.215 7.565 1.00 98.69 100 ALA A CA 1
ATOM 767 C C . ALA A 1 100 ? -7.445 3.235 8.588 1.00 98.69 100 ALA A C 1
ATOM 769 O O . ALA A 1 100 ? -7.849 3.208 9.748 1.00 98.69 100 ALA A O 1
ATOM 770 N N . GLN A 1 101 ? -6.596 4.180 8.166 1.00 98.81 101 GLN A N 1
ATOM 771 C CA . GLN A 1 101 ? -6.129 5.298 9.000 1.00 98.81 101 GLN A CA 1
ATOM 772 C C . GLN A 1 101 ? -7.287 6.190 9.469 1.00 98.81 101 GLN A C 1
ATOM 774 O O . GLN A 1 101 ? -7.340 6.569 10.640 1.00 98.81 101 GLN A O 1
ATOM 779 N N . THR A 1 102 ? -8.244 6.476 8.581 1.00 98.88 102 THR A N 1
ATOM 780 C CA . THR A 1 102 ? -9.460 7.234 8.919 1.00 98.88 102 THR A CA 1
ATOM 781 C C . THR A 1 102 ? -10.290 6.496 9.971 1.00 98.88 102 THR A C 1
ATOM 783 O O . THR A 1 102 ? -10.639 7.083 10.994 1.00 98.88 102 THR A O 1
ATOM 786 N N . LEU A 1 103 ? -10.518 5.192 9.773 1.00 98.69 103 LEU A N 1
ATOM 787 C CA . LEU A 1 103 ? -11.233 4.324 10.711 1.00 98.69 103 LEU A CA 1
ATOM 788 C C . LEU A 1 103 ? -10.529 4.233 12.074 1.00 98.69 103 LEU A C 1
ATOM 790 O O . LEU A 1 103 ? -11.194 4.312 13.101 1.00 98.69 103 LEU A O 1
ATOM 794 N N . SER A 1 104 ? -9.197 4.113 12.098 1.00 98.81 104 SER A N 1
ATOM 795 C CA . SER A 1 104 ? -8.398 4.105 13.333 1.00 98.81 104 SER A CA 1
ATOM 796 C C . SER A 1 104 ? -8.562 5.409 14.121 1.00 98.81 104 SER A C 1
ATOM 798 O O . SER A 1 104 ? -8.859 5.384 15.314 1.00 98.81 104 SER A O 1
ATOM 800 N N . SER A 1 105 ? -8.464 6.557 13.441 1.00 98.81 105 SER A N 1
ATOM 801 C CA . SER A 1 105 ? -8.672 7.875 14.053 1.00 98.81 105 SER A CA 1
ATOM 802 C C . SER A 1 105 ? -10.092 8.034 14.615 1.00 98.81 105 SER A C 1
ATOM 804 O O . SER A 1 105 ? -10.265 8.433 15.767 1.00 98.81 105 SER A O 1
ATOM 806 N N . GLN A 1 106 ? -11.115 7.649 13.846 1.00 98.81 106 GLN A N 1
ATOM 807 C CA . GLN A 1 106 ? -12.517 7.699 14.279 1.00 98.81 106 GLN A CA 1
ATOM 808 C C . GLN A 1 106 ? -12.796 6.765 15.468 1.00 98.81 106 GLN A C 1
ATOM 810 O O . GLN A 1 106 ? -13.437 7.182 16.431 1.00 98.81 106 GLN A O 1
ATOM 815 N N . LEU A 1 107 ? -12.270 5.536 15.441 1.00 98.62 107 LEU A N 1
ATOM 816 C CA . LEU A 1 107 ? -12.375 4.576 16.541 1.00 98.62 107 LEU A CA 1
ATOM 817 C C . LEU A 1 107 ? -11.687 5.098 17.810 1.00 98.62 107 LEU A C 1
ATOM 819 O O . LEU A 1 107 ? -12.269 5.015 18.888 1.00 98.62 107 LEU A O 1
ATOM 823 N N . PHE A 1 108 ? -10.490 5.683 17.694 1.00 98.75 108 PHE A N 1
ATOM 824 C CA . PHE A 1 108 ? -9.802 6.300 18.829 1.00 98.75 108 PHE A CA 1
ATOM 825 C C . PHE A 1 108 ? -10.644 7.410 19.472 1.00 98.75 108 PHE A C 1
ATOM 827 O O . PHE A 1 108 ? -10.822 7.397 20.689 1.00 98.75 108 PHE A O 1
ATOM 834 N N . GLN A 1 109 ? -11.205 8.331 18.679 1.00 98.81 109 GLN A N 1
ATOM 835 C CA . GLN A 1 109 ? -12.067 9.396 19.209 1.00 98.81 109 GLN A CA 1
ATOM 836 C C . GLN A 1 109 ? -13.324 8.822 19.879 1.00 98.81 109 GLN A C 1
ATOM 838 O O . GLN A 1 109 ? -13.650 9.214 20.998 1.00 98.81 109 GLN A O 1
ATOM 843 N N . MET A 1 110 ? -13.973 7.830 19.253 1.00 98.56 110 MET A N 1
ATOM 844 C CA . MET A 1 110 ? -15.133 7.141 19.828 1.00 98.56 110 MET A CA 1
ATOM 845 C C . MET A 1 110 ? -14.810 6.530 21.201 1.00 98.56 110 MET A C 1
ATOM 847 O O . MET A 1 110 ? -15.580 6.722 22.137 1.00 98.56 110 MET A O 1
ATOM 851 N N . ILE A 1 111 ? -13.656 5.871 21.355 1.00 98.62 111 ILE A N 1
ATOM 852 C CA . ILE A 1 111 ? -13.205 5.288 22.632 1.00 98.62 111 ILE A CA 1
ATOM 853 C C . ILE A 1 111 ? -13.035 6.365 23.718 1.00 98.62 111 ILE A C 1
ATOM 855 O O . ILE A 1 111 ? -13.414 6.133 24.868 1.00 98.62 111 ILE A O 1
ATOM 859 N N . GLN A 1 112 ? -12.514 7.554 23.382 1.00 98.62 112 GLN A N 1
ATOM 860 C CA . GLN A 1 112 ? -12.405 8.652 24.355 1.00 98.62 112 GLN A CA 1
ATOM 861 C C . GLN A 1 112 ? -13.783 9.191 24.766 1.00 98.62 112 GLN A C 1
ATOM 863 O O . GLN A 1 112 ? -14.029 9.391 25.956 1.00 98.62 112 GLN A O 1
ATOM 868 N N . THR A 1 113 ? -14.708 9.365 23.816 1.00 98.75 113 THR A N 1
ATOM 869 C CA . THR A 1 113 ? -16.091 9.769 24.120 1.00 98.75 113 THR A CA 1
ATOM 870 C C . THR A 1 113 ? -16.812 8.718 24.969 1.00 98.75 113 THR A C 1
ATOM 872 O O . THR A 1 113 ? -17.491 9.077 25.926 1.00 98.75 113 THR A O 1
ATOM 875 N N . GLN A 1 114 ? -16.624 7.424 24.686 1.00 98.44 114 GLN A N 1
ATOM 876 C CA . GLN A 1 114 ? -17.189 6.328 25.482 1.00 98.44 114 GLN A CA 1
ATOM 877 C C . GLN A 1 114 ? -16.666 6.332 26.924 1.00 98.44 114 GLN A C 1
ATOM 879 O O . GLN A 1 114 ? -17.453 6.160 27.851 1.00 98.44 114 GLN A O 1
ATOM 884 N N . ARG A 1 115 ? -15.370 6.600 27.144 1.00 98.44 115 ARG A N 1
ATOM 885 C CA . ARG A 1 115 ? -14.816 6.780 28.499 1.00 98.44 115 ARG A CA 1
ATOM 886 C C . ARG A 1 115 ? -15.496 7.926 29.244 1.00 98.44 115 ARG A C 1
ATOM 888 O O . ARG A 1 115 ? -16.076 7.696 30.299 1.00 98.44 115 ARG A O 1
ATOM 895 N N . GLN A 1 116 ? -15.492 9.124 28.659 1.00 98.62 116 GLN A N 1
ATOM 896 C CA . GLN A 1 116 ? -16.071 10.326 29.273 1.00 98.62 116 GLN A CA 1
ATOM 897 C C . GLN A 1 116 ? -17.566 10.158 29.581 1.00 98.62 116 GLN A C 1
ATOM 899 O O . GLN A 1 116 ? -18.020 10.523 30.663 1.00 98.62 116 GLN A O 1
ATOM 904 N N . LEU A 1 117 ? -18.324 9.554 28.660 1.00 98.44 117 LEU A N 1
ATOM 905 C CA . LEU A 1 117 ? -19.743 9.259 28.845 1.00 98.44 117 LEU A CA 1
ATOM 906 C C . LEU A 1 117 ? -19.973 8.199 29.935 1.00 98.44 117 LEU A C 1
ATOM 908 O O . LEU A 1 117 ? -20.873 8.346 30.757 1.00 98.44 117 LEU A O 1
ATOM 912 N N . GLY A 1 118 ? -19.136 7.159 29.982 1.00 98.19 118 GLY A N 1
ATOM 913 C CA . GLY A 1 118 ? -19.187 6.138 31.026 1.00 98.19 118 GLY A CA 1
ATOM 914 C C . GLY A 1 118 ? -18.847 6.676 32.419 1.00 98.19 118 GLY A C 1
ATOM 915 O O . GLY A 1 118 ? -19.433 6.235 33.405 1.00 98.19 118 GLY A O 1
ATOM 916 N N . ASP A 1 119 ? -17.926 7.635 32.524 1.00 98.38 119 ASP A N 1
ATOM 917 C CA . ASP A 1 119 ? -17.601 8.301 33.789 1.00 98.38 119 ASP A CA 1
ATOM 918 C C . ASP A 1 119 ? -18.693 9.292 34.221 1.00 98.38 119 ASP A C 1
ATOM 920 O O . ASP A 1 119 ? -19.064 9.300 35.393 1.00 98.38 119 ASP A O 1
ATOM 924 N N . ALA A 1 120 ? -19.292 10.041 33.287 1.00 98.38 120 ALA A N 1
ATOM 925 C CA . ALA A 1 120 ? -20.445 10.900 33.571 1.00 98.38 120 ALA A CA 1
ATOM 926 C C . ALA A 1 120 ? -21.668 10.098 34.057 1.00 98.38 120 ALA A C 1
ATOM 928 O O . ALA A 1 120 ? -22.327 10.490 35.018 1.00 98.38 120 ALA A O 1
ATOM 929 N N . PHE A 1 121 ? -21.947 8.940 33.448 1.00 97.94 121 PHE A N 1
ATOM 930 C CA . PHE A 1 121 ? -22.989 8.037 33.937 1.00 97.94 121 PHE A CA 1
ATOM 931 C C . PHE A 1 121 ? -22.648 7.433 35.309 1.00 97.94 121 PHE A C 1
ATOM 933 O O . PHE A 1 121 ? -23.530 7.339 36.158 1.00 97.94 121 PHE A O 1
ATOM 940 N N . ALA A 1 122 ? -21.387 7.080 35.583 1.00 97.12 122 ALA A N 1
ATOM 941 C CA . ALA A 1 122 ? -20.992 6.584 36.906 1.00 97.12 122 ALA A CA 1
ATOM 942 C C . ALA A 1 122 ? -21.174 7.650 38.008 1.00 97.12 122 ALA A C 1
ATOM 944 O O . ALA A 1 122 ? -21.636 7.334 39.102 1.00 97.12 122 ALA A O 1
ATOM 945 N N . ASP A 1 123 ? -20.861 8.913 37.711 1.00 97.69 123 ASP A N 1
ATOM 946 C CA . ASP A 1 123 ? -21.061 10.043 38.624 1.00 97.69 123 ASP A CA 1
ATOM 947 C C . ASP A 1 123 ? -22.552 10.307 38.918 1.00 97.69 123 ASP A C 1
ATOM 949 O O . ASP A 1 123 ? -22.925 10.509 40.074 1.00 97.69 123 ASP A O 1
ATOM 953 N N . LEU A 1 124 ? -23.420 10.229 37.901 1.00 96.62 124 LEU A N 1
ATOM 954 C CA . LEU A 1 124 ? -24.873 10.364 38.066 1.00 96.62 124 LEU A CA 1
ATOM 955 C C . LEU A 1 124 ? -25.496 9.174 38.812 1.00 96.62 124 LEU A C 1
ATOM 957 O O . LEU A 1 124 ? -26.332 9.381 39.690 1.00 96.62 124 LEU A O 1
ATOM 961 N N . SER A 1 125 ? -25.038 7.945 38.545 1.00 95.06 125 SER A N 1
ATOM 962 C CA . SER A 1 125 ? -25.454 6.733 39.272 1.00 95.06 125 SER A CA 1
ATOM 963 C C . SER A 1 125 ? -25.245 6.869 40.786 1.00 95.06 125 SER A C 1
ATOM 965 O O . SER A 1 125 ? -26.096 6.448 41.567 1.00 95.06 125 SER A O 1
ATOM 967 N N . LEU A 1 126 ? -24.156 7.509 41.224 1.00 93.75 126 LEU A N 1
ATOM 968 C CA . LEU A 1 126 ? -23.863 7.732 42.645 1.00 93.75 126 LEU A CA 1
ATOM 969 C C . LEU A 1 126 ? -24.664 8.884 43.285 1.00 93.75 126 LEU A C 1
ATOM 971 O O . LEU A 1 126 ? -24.638 9.024 44.508 1.00 93.75 126 LEU A O 1
ATOM 975 N N . LYS A 1 127 ? -25.352 9.716 42.490 1.0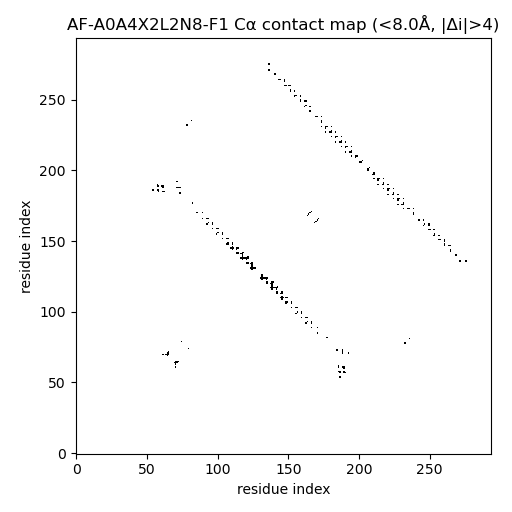0 93.06 127 LYS A N 1
ATOM 976 C CA . LYS A 1 127 ? -26.059 10.929 42.951 1.00 93.06 127 LYS A CA 1
ATOM 977 C C . LYS A 1 127 ? -27.581 10.828 42.853 1.00 93.06 127 LYS A C 1
ATOM 979 O O . LYS A 1 127 ? -28.278 11.419 43.673 1.00 93.06 127 LYS A O 1
ATOM 984 N N . SER A 1 128 ? -28.097 10.083 41.879 1.00 86.56 128 SER A N 1
ATOM 985 C CA . SER A 1 128 ? -29.530 9.926 41.619 1.00 86.56 128 SER A CA 1
ATOM 986 C C . SER A 1 128 ? -30.005 8.544 42.061 1.00 86.56 128 SER A C 1
ATOM 988 O O . SER A 1 128 ? -30.022 7.617 41.259 1.00 86.56 128 SER A O 1
ATOM 990 N N . LEU A 1 129 ? -30.415 8.403 43.328 1.00 81.81 129 LEU A N 1
ATOM 991 C CA . LEU A 1 129 ? -30.879 7.122 43.896 1.00 81.81 129 LEU A CA 1
ATOM 992 C C . LEU A 1 129 ? -32.026 6.481 43.090 1.00 81.81 129 LEU A C 1
ATOM 994 O O . LEU A 1 129 ? -32.047 5.267 42.921 1.00 81.81 129 LEU A O 1
ATOM 998 N N . GLU A 1 130 ? -32.931 7.302 42.555 1.00 88.19 130 GLU A N 1
ATOM 999 C CA . GLU A 1 130 ? -34.085 6.896 41.733 1.00 88.19 130 GLU A CA 1
ATOM 1000 C C . GLU A 1 130 ? -33.707 6.333 40.352 1.00 88.19 130 GLU A C 1
ATOM 1002 O O . GLU A 1 130 ? -34.510 5.638 39.743 1.00 88.19 130 GLU A O 1
ATOM 1007 N N . LEU A 1 131 ? -32.499 6.637 39.858 1.00 87.38 131 LEU A N 1
ATOM 1008 C CA . LEU A 1 131 ? -31.978 6.228 38.542 1.00 87.38 131 LEU A CA 1
ATOM 1009 C C . LEU A 1 131 ? -30.601 5.547 38.666 1.00 87.38 131 LEU A C 1
ATOM 1011 O O . LEU A 1 131 ? -29.799 5.529 37.725 1.00 87.38 131 LEU A O 1
ATOM 1015 N N . HIS A 1 132 ? -30.287 5.049 39.868 1.00 88.12 132 HIS A N 1
ATOM 1016 C CA . HIS A 1 132 ? -28.966 4.539 40.228 1.00 88.12 132 HIS A CA 1
ATOM 1017 C C . HIS A 1 132 ? -28.531 3.419 39.281 1.00 88.12 132 HIS A C 1
ATOM 1019 O O . HIS A 1 132 ? -27.387 3.395 38.812 1.00 88.12 132 HIS A O 1
ATOM 1025 N N . GLU A 1 133 ? -29.452 2.503 38.982 1.00 85.94 133 GLU A N 1
ATOM 1026 C CA . GLU A 1 133 ? -29.157 1.328 38.180 1.00 85.94 133 GLU A CA 1
ATOM 1027 C C . GLU A 1 133 ? -29.081 1.658 36.688 1.00 85.94 133 GLU A C 1
ATOM 1029 O O . GLU A 1 133 ? -28.124 1.262 36.027 1.00 85.94 133 GLU A O 1
ATOM 1034 N N . GLU A 1 134 ? -30.032 2.435 36.166 1.00 87.31 134 GLU A N 1
ATOM 1035 C CA . GLU A 1 134 ? -30.103 2.892 34.776 1.00 87.31 134 GLU A CA 1
ATOM 1036 C C . GLU A 1 134 ? -28.797 3.569 34.356 1.00 87.31 134 GLU A C 1
ATOM 1038 O O . GLU A 1 134 ? -28.215 3.229 33.318 1.00 87.31 134 GLU A O 1
ATOM 1043 N N . PHE A 1 135 ? -28.297 4.487 35.187 1.00 93.44 135 PHE A N 1
ATOM 1044 C CA . PHE A 1 135 ? -26.999 5.111 34.975 1.00 93.44 135 PHE A CA 1
ATOM 1045 C C . PHE A 1 135 ? -25.842 4.114 35.148 1.00 93.44 135 PHE A C 1
ATOM 1047 O O . PHE A 1 135 ? -24.913 4.128 34.341 1.00 93.44 135 PHE A O 1
ATOM 1054 N N . GLY A 1 136 ? -25.909 3.201 36.123 1.00 91.75 136 GLY A N 1
ATOM 1055 C CA . GLY A 1 136 ? -24.896 2.164 36.351 1.00 91.75 136 GLY A CA 1
ATOM 1056 C C . GLY A 1 136 ? -24.677 1.239 35.144 1.00 91.75 136 GLY A C 1
ATOM 1057 O O . GLY A 1 136 ? -23.553 1.113 34.656 1.00 91.75 136 GLY A O 1
ATOM 1058 N N . TYR A 1 137 ? -25.742 0.653 34.585 1.00 88.62 137 TYR A N 1
ATOM 1059 C CA . TYR A 1 137 ? -25.635 -0.240 33.420 1.00 88.62 137 TYR A CA 1
ATOM 1060 C C . TYR A 1 137 ? -25.088 0.474 32.181 1.00 88.62 137 TYR A C 1
ATOM 1062 O O . TYR A 1 137 ? -24.333 -0.117 31.402 1.00 88.62 137 TYR A O 1
ATOM 1070 N N . ASN A 1 138 ? -25.456 1.744 31.992 1.00 92.12 138 ASN A N 1
ATOM 1071 C CA . ASN A 1 138 ? -24.933 2.562 30.903 1.00 92.12 138 ASN A CA 1
ATOM 1072 C C . ASN A 1 138 ? -23.450 2.910 31.124 1.00 92.12 138 ASN A C 1
ATOM 1074 O O . ASN A 1 138 ? -22.664 2.817 30.179 1.00 92.12 138 ASN A O 1
ATOM 1078 N N . ALA A 1 139 ? -23.042 3.229 32.357 1.00 95.25 139 ALA A N 1
ATOM 1079 C CA . ALA A 1 139 ? -21.646 3.465 32.717 1.00 95.25 139 ALA A CA 1
ATOM 1080 C C . ALA A 1 139 ? -20.758 2.250 32.406 1.00 95.25 139 ALA A C 1
ATOM 1082 O O . ALA A 1 139 ? -19.773 2.370 31.670 1.00 95.25 139 ALA A O 1
ATOM 1083 N N . ASP A 1 140 ? -21.143 1.073 32.904 1.00 93.12 140 ASP A N 1
ATOM 1084 C CA . ASP A 1 140 ? -20.412 -0.179 32.690 1.00 93.12 140 ASP A CA 1
ATOM 1085 C C . ASP A 1 140 ? -20.365 -0.565 31.208 1.00 93.12 140 ASP A C 1
ATOM 1087 O O . ASP A 1 140 ? -19.313 -0.965 30.701 1.00 93.12 140 ASP A O 1
ATOM 1091 N N . THR A 1 141 ? -21.471 -0.377 30.481 1.00 94.25 141 THR A N 1
ATOM 1092 C CA . THR A 1 141 ? -21.542 -0.644 29.037 1.00 94.25 141 THR A CA 1
ATOM 1093 C C . THR A 1 141 ? -20.562 0.224 28.249 1.00 94.25 141 THR A C 1
ATOM 1095 O O . THR A 1 141 ? -19.818 -0.300 27.419 1.00 94.25 141 THR A O 1
ATOM 1098 N N . GLN A 1 142 ? -20.497 1.533 28.508 1.00 97.00 142 GLN A N 1
ATOM 1099 C CA . GLN A 1 142 ? -19.573 2.407 27.776 1.00 97.00 142 GLN A CA 1
ATOM 1100 C C . GLN A 1 142 ? -18.103 2.116 28.131 1.00 97.00 142 GLN A C 1
ATOM 1102 O O . GLN A 1 142 ? -17.250 2.075 27.241 1.00 97.00 142 GLN A O 1
ATOM 1107 N N . LYS A 1 143 ? -17.802 1.817 29.404 1.00 96.00 143 LYS A N 1
ATOM 1108 C CA . LYS A 1 143 ? -16.450 1.436 29.859 1.00 96.00 143 LYS A CA 1
ATOM 1109 C C . LYS A 1 143 ? -15.981 0.109 29.249 1.00 96.00 143 LYS A C 1
ATOM 1111 O O . LYS A 1 143 ? -14.823 -0.010 28.842 1.00 96.00 143 LYS A O 1
ATOM 1116 N N . LEU A 1 144 ? -16.886 -0.861 29.124 1.00 94.81 144 LEU A N 1
ATOM 1117 C CA . LEU A 1 144 ? -16.675 -2.126 28.418 1.00 94.81 144 LEU A CA 1
ATOM 1118 C C . LEU A 1 144 ? -16.379 -1.915 26.925 1.00 94.81 144 LEU A C 1
ATOM 1120 O O . LEU A 1 144 ? -15.380 -2.435 26.422 1.00 94.81 144 LEU A O 1
ATOM 1124 N N . LEU A 1 145 ? -17.231 -1.159 26.223 1.00 96.50 145 LEU A N 1
ATOM 1125 C CA . LEU A 1 145 ? -17.081 -0.916 24.785 1.00 96.50 145 LEU A CA 1
ATOM 1126 C C . LEU A 1 145 ? -15.765 -0.190 24.475 1.00 96.50 145 LEU A C 1
ATOM 1128 O O . LEU A 1 145 ? -15.051 -0.603 23.561 1.00 96.50 145 LEU A O 1
ATOM 1132 N N . ALA A 1 146 ? -15.391 0.803 25.291 1.00 97.69 146 ALA A N 1
ATOM 1133 C CA . ALA A 1 146 ? -14.108 1.494 25.188 1.00 97.69 146 ALA A CA 1
ATOM 1134 C C . ALA A 1 146 ? -12.915 0.527 25.330 1.00 97.69 146 ALA A C 1
ATOM 1136 O O . ALA A 1 146 ? -12.031 0.505 24.473 1.00 97.69 146 ALA A O 1
ATOM 1137 N N . LYS A 1 147 ? -12.911 -0.321 26.371 1.00 96.50 147 LYS A N 1
ATOM 1138 C CA . LYS A 1 147 ? -11.844 -1.305 26.638 1.00 96.50 147 LYS A CA 1
ATOM 1139 C C . LYS A 1 147 ? -11.679 -2.321 25.500 1.00 96.50 147 LYS A C 1
ATOM 1141 O O . LYS A 1 147 ? -10.560 -2.621 25.083 1.00 96.50 147 LYS A O 1
ATOM 1146 N N . ASN A 1 148 ? -12.785 -2.850 24.979 1.00 96.25 148 ASN A N 1
ATOM 1147 C CA . ASN A 1 148 ? -12.738 -3.765 23.836 1.00 96.25 148 ASN A CA 1
ATOM 1148 C C . ASN A 1 148 ? -12.323 -3.022 22.550 1.00 96.25 148 ASN A C 1
ATOM 1150 O O . ASN A 1 148 ? -11.611 -3.582 21.713 1.00 96.25 148 ASN A O 1
ATOM 1154 N N . GLY A 1 149 ? -12.697 -1.745 22.427 1.00 98.12 149 GLY A N 1
ATOM 1155 C CA . GLY A 1 149 ? -12.298 -0.857 21.339 1.00 98.12 149 GLY A CA 1
ATOM 1156 C C . GLY A 1 149 ? -10.787 -0.645 21.260 1.00 98.12 149 GLY A C 1
ATOM 1157 O O . GLY A 1 149 ? -10.240 -0.678 20.162 1.00 98.12 149 GLY A O 1
ATOM 1158 N N . GLU A 1 150 ? -10.084 -0.513 22.389 1.00 98.00 150 GLU A N 1
ATOM 1159 C CA . GLU A 1 150 ? -8.614 -0.390 22.407 1.00 98.00 150 GLU A CA 1
ATOM 1160 C C . GLU A 1 150 ? -7.913 -1.616 21.804 1.00 98.00 150 GLU A C 1
ATOM 1162 O O . GLU A 1 150 ? -6.922 -1.480 21.084 1.00 98.00 150 GLU A O 1
ATOM 1167 N N . THR A 1 151 ? -8.464 -2.812 22.031 1.00 97.56 151 THR A N 1
ATOM 1168 C CA . THR A 1 151 ? -7.937 -4.059 21.452 1.00 97.56 151 THR A CA 1
ATOM 1169 C C . THR A 1 151 ? -8.122 -4.082 19.931 1.00 97.56 151 THR A C 1
ATOM 1171 O O . THR A 1 151 ? -7.192 -4.419 19.194 1.00 97.56 151 THR A O 1
ATOM 1174 N N . LEU A 1 152 ? -9.295 -3.657 19.442 1.00 98.50 152 LEU A N 1
ATOM 1175 C CA . LEU A 1 152 ? -9.551 -3.505 18.007 1.00 98.50 152 LEU A CA 1
ATOM 1176 C C . LEU A 1 152 ? -8.649 -2.427 17.381 1.00 98.50 152 LEU A C 1
ATOM 1178 O O . LEU A 1 152 ? -8.069 -2.649 16.320 1.00 98.50 152 LEU A O 1
ATOM 1182 N N . LEU A 1 153 ? -8.484 -1.285 18.049 1.00 98.69 153 LEU A N 1
ATOM 1183 C CA . LEU A 1 153 ? -7.641 -0.178 17.602 1.00 98.69 153 LEU A CA 1
ATOM 1184 C C . LEU A 1 153 ? -6.176 -0.614 17.434 1.00 98.69 153 LEU A C 1
ATOM 1186 O O . LEU A 1 153 ? -5.542 -0.271 16.434 1.00 98.69 153 LEU A O 1
ATOM 1190 N N . GLY A 1 154 ? -5.654 -1.422 18.362 1.00 98.56 154 GLY A N 1
ATOM 1191 C CA . GLY A 1 154 ? -4.331 -2.040 18.242 1.00 98.56 154 GLY A CA 1
ATOM 1192 C C . GLY A 1 154 ? -4.192 -2.905 16.983 1.00 98.56 154 GLY A C 1
ATOM 1193 O O . GLY A 1 154 ? -3.228 -2.751 16.232 1.00 98.56 154 GLY A O 1
ATOM 1194 N N . ALA A 1 155 ? -5.183 -3.755 16.699 1.00 98.56 155 ALA A N 1
ATOM 1195 C CA . ALA A 1 155 ? -5.188 -4.605 15.506 1.00 98.56 155 ALA A CA 1
ATOM 1196 C C . ALA A 1 155 ? -5.302 -3.805 14.192 1.00 98.56 155 ALA A C 1
ATOM 1198 O O . ALA A 1 155 ? -4.592 -4.101 13.228 1.00 98.56 155 ALA A O 1
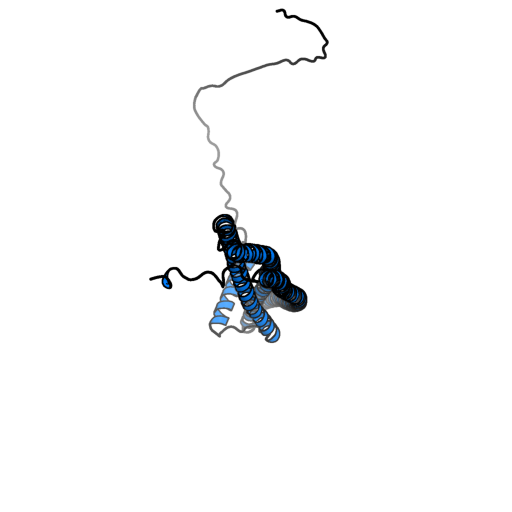ATOM 1199 N N . ILE A 1 156 ? -6.130 -2.754 14.154 1.00 98.69 156 ILE A N 1
ATOM 1200 C CA . ILE A 1 156 ? -6.240 -1.857 12.992 1.00 98.69 156 ILE A CA 1
ATOM 1201 C C . ILE A 1 156 ? -4.909 -1.125 12.750 1.00 98.69 156 ILE A C 1
ATOM 1203 O O . ILE A 1 156 ? -4.452 -1.042 11.610 1.00 98.69 156 ILE A O 1
ATOM 1207 N N . ASN A 1 157 ? -4.232 -0.657 13.802 1.00 98.69 157 ASN A N 1
ATOM 1208 C CA . ASN A 1 157 ? -2.923 -0.011 13.672 1.00 98.69 157 ASN A CA 1
ATOM 1209 C C . ASN A 1 157 ? -1.815 -0.981 13.220 1.00 98.69 157 ASN A C 1
ATOM 1211 O O . ASN A 1 157 ? -0.966 -0.599 12.412 1.00 98.69 157 ASN A O 1
ATOM 1215 N N . PHE A 1 158 ? -1.856 -2.248 13.646 1.00 98.56 158 PHE A N 1
ATOM 1216 C CA . PHE A 1 158 ? -0.958 -3.291 13.134 1.00 98.56 158 PHE A CA 1
ATOM 1217 C C . PHE A 1 158 ? -1.178 -3.571 11.635 1.00 98.56 158 PHE A C 1
ATOM 1219 O O . PHE A 1 158 ? -0.210 -3.661 10.871 1.00 98.56 158 PHE A O 1
ATOM 1226 N N . PHE A 1 159 ? -2.440 -3.631 11.192 1.00 98.69 159 PHE A N 1
ATOM 1227 C CA . PHE A 1 159 ? -2.800 -3.743 9.775 1.00 98.69 159 PHE A CA 1
ATOM 1228 C C . PHE A 1 159 ? -2.272 -2.549 8.961 1.00 98.69 159 PHE A C 1
ATOM 1230 O O . PHE A 1 159 ? -1.600 -2.745 7.947 1.00 98.69 159 PHE A O 1
ATOM 1237 N N . ILE A 1 160 ? -2.490 -1.315 9.438 1.00 98.75 160 ILE A N 1
ATOM 1238 C CA . ILE A 1 160 ? -1.986 -0.077 8.814 1.00 98.75 160 ILE A CA 1
ATOM 1239 C C . ILE A 1 160 ? -0.460 -0.124 8.654 1.00 98.75 160 ILE A C 1
ATOM 1241 O O . ILE A 1 160 ? 0.046 0.106 7.556 1.00 98.75 160 ILE A O 1
ATOM 1245 N N . ALA A 1 161 ? 0.284 -0.453 9.715 1.00 98.62 161 ALA A N 1
ATOM 1246 C CA . ALA A 1 161 ? 1.748 -0.517 9.671 1.00 98.62 161 ALA A CA 1
ATOM 1247 C C . ALA A 1 161 ? 2.264 -1.576 8.677 1.00 98.62 161 ALA A C 1
ATOM 1249 O O . ALA A 1 161 ? 3.242 -1.347 7.955 1.00 98.62 161 ALA A O 1
ATOM 1250 N N . SER A 1 162 ? 1.574 -2.715 8.599 1.00 98.19 162 SER A N 1
ATOM 1251 C CA . SER A 1 162 ? 1.926 -3.829 7.716 1.00 98.19 162 SER A CA 1
ATOM 1252 C C . SER A 1 162 ? 1.635 -3.524 6.242 1.00 98.19 162 SER A C 1
ATOM 1254 O O . SER A 1 162 ? 2.502 -3.718 5.389 1.00 98.19 162 SER A O 1
ATOM 1256 N N . VAL A 1 163 ? 0.456 -2.973 5.931 1.00 98.12 163 VAL A N 1
ATOM 1257 C CA . VAL A 1 163 ? 0.090 -2.564 4.562 1.00 98.12 163 VAL A CA 1
ATOM 1258 C C . VAL A 1 163 ? 0.938 -1.376 4.099 1.00 98.12 163 VAL A C 1
ATOM 1260 O O . VAL A 1 163 ? 1.426 -1.387 2.971 1.00 98.12 163 VAL A O 1
ATOM 1263 N N . ASN A 1 164 ? 1.220 -0.401 4.971 1.00 98.44 164 ASN A N 1
ATOM 1264 C CA . ASN A 1 164 ? 2.155 0.686 4.666 1.00 98.44 164 ASN A CA 1
ATOM 1265 C C . ASN A 1 164 ? 3.570 0.167 4.358 1.00 98.44 164 ASN A C 1
ATOM 1267 O O . ASN A 1 164 ? 4.249 0.719 3.501 1.00 98.44 164 ASN A O 1
ATOM 1271 N N . THR A 1 165 ? 4.019 -0.907 5.012 1.00 98.50 165 THR A N 1
ATOM 1272 C CA . THR A 1 165 ? 5.320 -1.525 4.707 1.00 98.50 165 THR A CA 1
ATOM 1273 C C . THR A 1 165 ? 5.328 -2.161 3.312 1.00 98.50 165 THR A C 1
ATOM 1275 O O . THR A 1 165 ? 6.264 -1.931 2.548 1.00 98.50 165 THR A O 1
ATOM 1278 N N . LEU A 1 166 ? 4.268 -2.888 2.941 1.00 97.94 166 LEU A N 1
ATOM 1279 C CA . LEU A 1 166 ? 4.115 -3.459 1.597 1.00 97.94 166 LEU A CA 1
ATOM 1280 C C . LEU A 1 166 ? 4.086 -2.371 0.506 1.00 97.94 166 LEU A C 1
ATOM 1282 O O . LEU A 1 166 ? 4.773 -2.494 -0.505 1.00 97.94 166 LEU A O 1
ATOM 1286 N N . VAL A 1 167 ? 3.318 -1.299 0.720 1.00 98.12 167 VAL A N 1
ATOM 1287 C CA . VAL A 1 167 ? 3.119 -0.207 -0.250 1.00 98.12 167 VAL A CA 1
ATOM 1288 C C . VAL A 1 167 ? 4.338 0.711 -0.353 1.00 98.12 167 VAL A C 1
ATOM 1290 O O . VAL A 1 167 ? 4.864 0.926 -1.443 1.00 98.12 167 VAL A O 1
ATOM 1293 N N . SER A 1 168 ? 4.799 1.241 0.777 1.00 97.56 168 SER A N 1
ATOM 1294 C CA . SER A 1 168 ? 5.790 2.323 0.833 1.00 97.56 168 SER A CA 1
ATOM 1295 C C . SER A 1 168 ? 7.238 1.825 0.881 1.00 97.56 168 SER A C 1
ATOM 1297 O O . SER A 1 168 ? 8.155 2.642 0.886 1.00 97.56 168 SER A O 1
ATOM 1299 N N . LYS A 1 169 ? 7.464 0.501 0.931 1.00 97.81 169 LYS A N 1
ATOM 1300 C CA . LYS A 1 169 ? 8.800 -0.109 0.810 1.00 97.81 169 LYS A CA 1
ATOM 1301 C C . LYS A 1 169 ? 8.852 -1.159 -0.300 1.00 97.81 169 LYS A C 1
ATOM 1303 O O . LYS A 1 169 ? 9.549 -0.941 -1.282 1.00 97.81 169 LYS A O 1
ATOM 1308 N N . THR A 1 170 ? 8.113 -2.266 -0.187 1.00 97.88 170 THR A N 1
ATOM 1309 C CA . THR A 1 170 ? 8.263 -3.410 -1.115 1.00 97.88 170 THR A CA 1
ATOM 1310 C C . THR A 1 170 ? 7.813 -3.086 -2.546 1.00 97.88 170 THR A C 1
ATOM 1312 O O . THR A 1 170 ? 8.515 -3.390 -3.511 1.00 97.88 170 THR A O 1
ATOM 1315 N N . ILE A 1 171 ? 6.655 -2.436 -2.694 1.00 98.25 171 ILE A N 1
ATOM 1316 C CA . ILE A 1 171 ? 6.143 -1.983 -3.994 1.00 98.25 171 ILE A CA 1
ATOM 1317 C C . ILE A 1 171 ? 7.013 -0.847 -4.556 1.00 98.25 171 ILE A C 1
ATOM 1319 O O . ILE A 1 171 ? 7.336 -0.864 -5.744 1.00 98.25 171 ILE A O 1
ATOM 1323 N N . GLU A 1 172 ? 7.430 0.118 -3.729 1.00 97.94 172 GLU A N 1
ATOM 1324 C CA . GLU A 1 172 ? 8.243 1.248 -4.200 1.00 97.94 172 GLU A CA 1
ATOM 1325 C C . GLU A 1 172 ? 9.660 0.823 -4.635 1.00 97.94 172 GLU A C 1
ATOM 1327 O O . GLU A 1 172 ? 10.129 1.307 -5.658 1.00 97.94 172 GLU A O 1
ATOM 1332 N N . ASP A 1 173 ? 10.312 -0.137 -3.965 1.00 98.12 173 ASP A N 1
ATOM 1333 C CA . ASP A 1 173 ? 11.586 -0.728 -4.424 1.00 98.12 173 ASP A CA 1
ATOM 1334 C C . ASP A 1 173 ? 11.463 -1.368 -5.822 1.00 98.12 173 ASP A C 1
ATOM 1336 O O . ASP A 1 173 ? 12.334 -1.196 -6.681 1.00 98.12 173 ASP A O 1
ATOM 1340 N N . THR A 1 174 ? 10.350 -2.055 -6.090 1.00 98.44 174 THR A N 1
ATOM 1341 C CA . THR A 1 174 ? 10.085 -2.607 -7.426 1.00 98.44 174 THR A CA 1
ATOM 1342 C C . THR A 1 174 ? 9.855 -1.487 -8.442 1.00 98.44 174 THR A C 1
ATOM 1344 O O . THR A 1 174 ? 10.419 -1.525 -9.536 1.00 98.44 174 THR A O 1
ATOM 1347 N N . LEU A 1 175 ? 9.113 -0.435 -8.075 1.00 98.25 175 LEU A N 1
ATOM 1348 C CA . LEU A 1 175 ? 8.921 0.740 -8.930 1.00 98.25 175 LEU A CA 1
ATOM 1349 C C . LEU A 1 175 ? 10.208 1.550 -9.156 1.00 98.25 175 LEU A C 1
ATOM 1351 O O . LEU A 1 175 ? 10.340 2.171 -10.207 1.00 98.25 175 LEU A O 1
ATOM 1355 N N . MET A 1 176 ? 11.177 1.535 -8.239 1.00 98.19 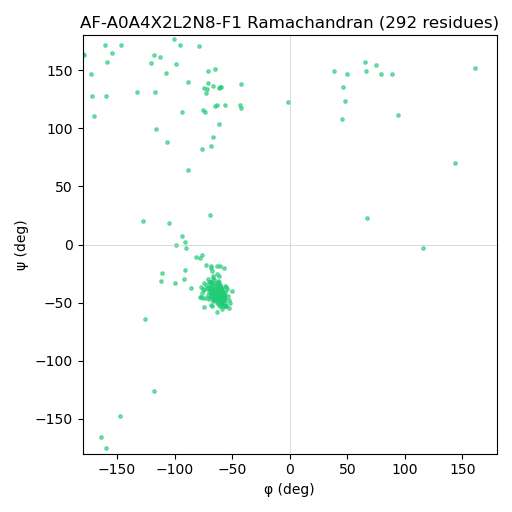176 MET A N 1
ATOM 1356 C CA . MET A 1 176 ? 12.496 2.133 -8.472 1.00 98.19 176 MET A CA 1
ATOM 1357 C C . MET A 1 176 ? 13.273 1.377 -9.557 1.00 98.19 176 MET A C 1
ATOM 1359 O O . MET A 1 176 ? 13.868 2.014 -10.425 1.00 98.19 176 MET A O 1
ATOM 1363 N N . THR A 1 177 ? 13.199 0.044 -9.587 1.00 98.06 177 THR A N 1
ATOM 1364 C CA . THR A 1 177 ? 13.783 -0.754 -10.681 1.00 98.06 177 THR A CA 1
ATOM 1365 C C . THR A 1 177 ? 13.010 -0.587 -11.997 1.00 98.06 177 THR A C 1
ATOM 1367 O O . THR A 1 177 ? 13.630 -0.540 -13.055 1.00 98.06 177 THR A O 1
ATOM 1370 N N . VAL A 1 178 ? 11.688 -0.371 -11.958 1.00 98.31 178 VAL A N 1
ATOM 1371 C CA . VAL A 1 178 ? 10.911 0.031 -13.152 1.00 98.31 178 VAL A CA 1
ATOM 1372 C C . VAL A 1 178 ? 11.388 1.380 -13.705 1.00 98.31 178 VAL A C 1
ATOM 1374 O O . VAL A 1 178 ? 11.645 1.473 -14.901 1.00 98.31 178 VAL A O 1
ATOM 1377 N N . LYS A 1 179 ? 11.599 2.401 -12.860 1.00 97.81 179 LYS A N 1
ATOM 1378 C CA . LYS A 1 179 ? 12.145 3.707 -13.293 1.00 97.81 179 LYS A CA 1
ATOM 1379 C C . LYS A 1 179 ? 13.541 3.561 -13.921 1.00 97.81 179 LYS A C 1
ATOM 1381 O O . LYS A 1 179 ? 13.852 4.239 -14.896 1.00 97.81 179 LYS A O 1
ATOM 1386 N N . GLN A 1 180 ? 14.374 2.658 -13.392 1.00 97.81 180 GLN A N 1
ATOM 1387 C CA . GLN A 1 180 ? 15.683 2.325 -13.972 1.00 97.81 180 GLN A CA 1
ATOM 1388 C C . GLN A 1 180 ? 15.545 1.653 -15.348 1.00 97.81 180 GLN A C 1
ATOM 1390 O O . GLN A 1 180 ? 16.216 2.073 -16.287 1.00 97.81 180 GLN A O 1
ATOM 1395 N N . TYR A 1 181 ? 14.644 0.676 -15.499 1.00 98.06 181 TYR A N 1
ATOM 1396 C CA . TYR A 1 181 ? 14.313 0.066 -16.794 1.00 98.06 181 TYR A CA 1
ATOM 1397 C C . TYR A 1 181 ? 13.822 1.107 -17.812 1.00 98.06 181 TYR A C 1
ATOM 1399 O O . TYR A 1 181 ? 14.324 1.144 -18.934 1.00 98.06 181 TYR A O 1
ATOM 1407 N N . GLU A 1 182 ? 12.912 2.002 -17.415 1.00 96.00 182 GLU A N 1
ATOM 1408 C CA . GLU A 1 182 ? 12.401 3.072 -18.281 1.00 96.00 182 GLU A CA 1
ATOM 1409 C C . GLU A 1 182 ? 13.520 4.025 -18.740 1.00 96.00 182 GLU A C 1
ATOM 1411 O O . GLU A 1 182 ? 13.554 4.389 -19.915 1.00 96.00 182 GLU A O 1
ATOM 1416 N N . SER A 1 183 ? 14.471 4.363 -17.860 1.00 95.94 183 SER A N 1
ATOM 1417 C CA . SER A 1 183 ? 15.651 5.172 -18.203 1.00 95.94 183 SER A CA 1
ATOM 1418 C C . SER A 1 183 ? 16.594 4.453 -19.175 1.00 95.94 183 SER A C 1
ATOM 1420 O O . SER A 1 183 ? 16.994 5.024 -20.185 1.00 95.94 183 SER A O 1
ATOM 1422 N N . VAL A 1 184 ? 16.933 3.188 -18.908 1.00 96.75 184 VAL A N 1
ATOM 1423 C CA . VAL A 1 184 ? 17.861 2.411 -19.750 1.00 96.75 184 VAL A CA 1
ATOM 1424 C C . VAL A 1 184 ? 17.258 2.096 -21.121 1.00 96.75 184 VAL A C 1
ATOM 1426 O O . VAL A 1 184 ? 17.982 2.085 -22.114 1.00 96.75 184 VAL A O 1
ATOM 1429 N N . ARG A 1 185 ? 15.936 1.907 -21.212 1.00 96.94 185 ARG A N 1
ATOM 1430 C CA . ARG A 1 185 ? 15.234 1.768 -22.495 1.00 96.94 185 ARG A CA 1
ATOM 1431 C C . ARG A 1 185 ? 15.398 3.017 -23.369 1.00 96.94 185 ARG A C 1
ATOM 1433 O O . ARG A 1 185 ? 15.638 2.884 -24.561 1.00 96.94 185 ARG A O 1
ATOM 1440 N N . ILE A 1 186 ? 15.315 4.213 -22.777 1.00 95.06 186 ILE A N 1
ATOM 1441 C CA . ILE A 1 186 ? 15.515 5.490 -23.486 1.00 95.06 186 ILE A CA 1
ATOM 1442 C C . ILE A 1 186 ? 16.961 5.625 -23.979 1.00 95.06 186 ILE A C 1
ATOM 1444 O O . ILE A 1 186 ? 17.169 6.038 -25.117 1.00 95.06 186 ILE A O 1
ATOM 1448 N N . GLU A 1 187 ? 17.953 5.246 -23.165 1.00 94.75 187 GLU A N 1
ATOM 1449 C CA . GLU A 1 187 ? 19.352 5.189 -23.615 1.00 94.75 187 GLU A CA 1
ATOM 1450 C C . GLU A 1 187 ? 19.507 4.234 -24.813 1.00 94.75 187 GLU A C 1
ATOM 1452 O O . GLU A 1 187 ? 20.067 4.610 -25.840 1.00 94.75 187 GLU A O 1
ATOM 1457 N N . TYR A 1 188 ? 18.986 3.008 -24.698 1.00 96.31 188 TYR A N 1
ATOM 1458 C CA . TYR A 1 188 ? 19.061 1.987 -25.745 1.00 96.31 188 TYR A CA 1
ATOM 1459 C C . TYR A 1 188 ? 18.388 2.437 -27.050 1.00 96.31 188 TYR A C 1
ATOM 1461 O O . TYR A 1 188 ? 19.000 2.332 -28.112 1.00 96.31 188 TYR A O 1
ATOM 1469 N N . ASP A 1 189 ? 17.176 2.998 -26.984 1.00 95.81 189 ASP A N 1
ATOM 1470 C CA . ASP A 1 189 ? 16.489 3.541 -28.158 1.00 95.81 189 ASP A CA 1
ATOM 1471 C C . ASP A 1 189 ? 17.257 4.721 -28.789 1.00 95.81 189 ASP A C 1
ATOM 1473 O O . ASP A 1 189 ? 17.297 4.831 -30.016 1.00 95.81 189 ASP A O 1
ATOM 1477 N N . ALA A 1 190 ? 17.927 5.562 -27.988 1.00 94.31 190 ALA A N 1
ATOM 1478 C CA . ALA A 1 190 ? 18.764 6.650 -28.496 1.00 94.31 190 ALA A CA 1
ATOM 1479 C C . ALA A 1 190 ? 20.006 6.128 -29.245 1.00 94.31 190 ALA A C 1
ATOM 1481 O O . ALA A 1 190 ? 20.257 6.549 -30.373 1.00 94.31 190 ALA A O 1
ATOM 1482 N N . TYR A 1 191 ? 20.751 5.175 -28.670 1.00 94.19 191 TYR A N 1
ATOM 1483 C CA . TYR A 1 191 ? 21.923 4.575 -29.328 1.00 94.19 191 TYR A CA 1
ATOM 1484 C C . TYR A 1 191 ? 21.556 3.715 -30.544 1.00 94.19 191 TYR A C 1
ATOM 1486 O O . TYR A 1 191 ? 22.307 3.678 -31.518 1.00 94.19 191 TYR A O 1
ATOM 1494 N N . ARG A 1 192 ? 20.387 3.063 -30.525 1.00 95.12 192 ARG A N 1
ATOM 1495 C CA . ARG A 1 192 ? 19.826 2.379 -31.696 1.00 95.12 192 ARG A CA 1
ATOM 1496 C C . ARG A 1 192 ? 19.517 3.372 -32.819 1.00 95.12 192 ARG A C 1
ATOM 1498 O O . ARG A 1 192 ? 19.901 3.126 -33.957 1.00 95.12 192 ARG A O 1
ATOM 1505 N N . THR A 1 193 ? 18.886 4.501 -32.495 1.00 92.94 193 THR A N 1
ATOM 1506 C CA . THR A 1 193 ? 18.532 5.537 -33.479 1.00 92.94 193 THR A CA 1
ATOM 1507 C C . THR A 1 193 ? 19.776 6.221 -34.060 1.00 92.94 193 THR A C 1
ATOM 1509 O O . THR A 1 193 ? 19.867 6.354 -35.275 1.00 92.94 193 THR A O 1
ATOM 1512 N N . ASP A 1 194 ? 20.781 6.559 -33.240 1.00 91.38 194 ASP A N 1
ATOM 1513 C CA . ASP A 1 194 ? 22.098 7.037 -33.708 1.00 91.38 194 ASP A CA 1
ATOM 1514 C C . ASP A 1 194 ? 22.742 6.057 -34.717 1.00 91.38 194 ASP A C 1
ATOM 1516 O O . ASP A 1 194 ? 23.276 6.474 -35.746 1.00 91.38 194 ASP A O 1
ATOM 1520 N N . LEU A 1 195 ? 22.695 4.747 -34.438 1.00 93.69 195 LEU A N 1
ATOM 1521 C CA . LEU A 1 195 ? 23.265 3.716 -35.311 1.00 93.69 195 LEU A CA 1
ATOM 1522 C C . LEU A 1 195 ? 22.463 3.540 -36.613 1.00 93.69 195 LEU A C 1
ATOM 1524 O O . LEU A 1 195 ? 23.053 3.313 -37.673 1.00 93.69 195 LEU A O 1
ATOM 1528 N N . GLU A 1 196 ? 21.135 3.644 -36.552 1.00 93.50 196 GLU A N 1
ATOM 1529 C CA . GLU A 1 196 ? 20.252 3.651 -37.726 1.00 93.50 196 GLU A CA 1
ATOM 1530 C C . GLU A 1 196 ? 20.527 4.884 -38.610 1.00 93.50 196 GLU A C 1
ATOM 1532 O O . GLU A 1 196 ? 20.740 4.729 -39.814 1.00 93.50 196 GLU A O 1
ATOM 1537 N N . GLU A 1 197 ? 20.635 6.082 -38.019 1.00 91.06 197 GLU A N 1
ATOM 1538 C CA . GLU A 1 197 ? 20.999 7.333 -38.705 1.00 91.06 197 GLU A CA 1
ATOM 1539 C C . GLU A 1 197 ? 22.383 7.232 -39.386 1.00 91.06 197 GLU A C 1
ATOM 1541 O O . GLU A 1 197 ? 22.513 7.541 -40.573 1.00 91.06 197 GLU A O 1
ATOM 1546 N N . LEU A 1 198 ? 23.411 6.733 -38.684 1.00 91.62 198 LEU A N 1
ATOM 1547 C CA . LEU A 1 198 ? 24.765 6.572 -39.238 1.00 91.62 198 LEU A CA 1
ATOM 1548 C C . LEU A 1 198 ? 24.839 5.543 -40.379 1.00 91.62 198 LEU A C 1
ATOM 1550 O O . LEU A 1 198 ? 25.619 5.725 -41.314 1.00 91.62 198 LEU A O 1
ATOM 1554 N N . ASN A 1 199 ? 24.027 4.479 -40.348 1.00 91.38 199 ASN A N 1
ATOM 1555 C CA . ASN A 1 199 ? 24.008 3.468 -41.415 1.00 91.38 199 ASN A CA 1
ATOM 1556 C C . ASN A 1 199 ? 23.353 3.944 -42.721 1.00 91.38 199 ASN A C 1
ATOM 1558 O O . ASN A 1 199 ? 23.586 3.323 -43.760 1.00 91.38 199 ASN A O 1
ATOM 1562 N N . LEU A 1 200 ? 22.573 5.030 -42.683 1.00 92.19 200 LEU A N 1
ATOM 1563 C CA . LEU A 1 200 ? 22.046 5.709 -43.872 1.00 92.19 200 LEU A CA 1
ATOM 1564 C C . LEU A 1 200 ? 23.075 6.665 -44.513 1.00 92.19 200 LEU A C 1
ATOM 1566 O O . LEU A 1 200 ? 22.850 7.154 -45.621 1.00 92.19 200 LEU A O 1
ATOM 1570 N N . GLY A 1 201 ? 24.192 6.938 -43.829 1.00 89.12 201 GLY A N 1
ATOM 1571 C CA . GLY A 1 201 ? 25.268 7.810 -44.297 1.00 89.12 201 GLY A CA 1
ATOM 1572 C C . GLY A 1 201 ? 26.226 7.167 -45.319 1.00 89.12 201 GLY A C 1
ATOM 1573 O O . GLY A 1 201 ? 26.190 5.956 -45.564 1.00 89.12 201 GLY A O 1
ATOM 1574 N N . PRO A 1 202 ? 27.119 7.969 -45.930 1.00 87.62 202 PRO A N 1
ATOM 1575 C CA . PRO A 1 202 ? 28.127 7.476 -46.865 1.00 87.62 202 PRO A CA 1
ATOM 1576 C C . PRO A 1 202 ? 29.156 6.582 -46.162 1.00 87.62 202 PRO A C 1
ATOM 1578 O O . PRO A 1 202 ? 29.677 6.911 -45.101 1.00 87.62 202 PRO A O 1
ATOM 1581 N N . ARG A 1 203 ? 29.512 5.454 -46.782 1.00 90.69 203 ARG A N 1
ATOM 1582 C CA . ARG A 1 203 ? 30.519 4.518 -46.253 1.00 90.69 203 ARG A CA 1
ATOM 1583 C C . ARG A 1 203 ? 31.930 4.892 -46.712 1.00 90.69 203 ARG A C 1
ATOM 1585 O O . ARG A 1 203 ? 32.566 4.156 -47.462 1.00 90.69 203 ARG A O 1
ATOM 1592 N N . ASP A 1 204 ? 32.388 6.063 -46.276 1.00 92.00 204 ASP A N 1
ATOM 1593 C CA . ASP A 1 204 ? 33.752 6.558 -46.491 1.00 92.00 204 ASP A CA 1
ATOM 1594 C C . ASP A 1 204 ? 34.696 6.261 -45.306 1.00 92.00 204 ASP A C 1
ATOM 1596 O O . ASP A 1 204 ? 34.276 5.821 -44.233 1.00 92.00 204 ASP A O 1
ATOM 1600 N N . ALA A 1 205 ? 35.993 6.520 -45.498 1.00 89.38 205 ALA A N 1
ATOM 1601 C CA . ALA A 1 205 ? 37.040 6.252 -44.509 1.00 89.38 205 ALA A CA 1
ATOM 1602 C C . ALA A 1 205 ? 36.907 7.054 -43.195 1.00 89.38 205 ALA A C 1
ATOM 1604 O O . ALA A 1 205 ? 37.480 6.650 -42.186 1.00 89.38 205 ALA A O 1
ATOM 1605 N N . ASN A 1 206 ? 36.145 8.154 -43.182 1.00 89.81 206 ASN A N 1
ATOM 1606 C CA . ASN A 1 206 ? 35.894 8.963 -41.983 1.00 89.81 206 ASN A CA 1
ATOM 1607 C C . ASN A 1 206 ? 34.638 8.498 -41.225 1.00 89.81 206 ASN A C 1
ATOM 1609 O O . ASN A 1 206 ? 34.480 8.788 -40.036 1.00 89.81 206 ASN A O 1
ATOM 1613 N N . THR A 1 207 ? 33.736 7.803 -41.920 1.00 89.25 207 THR A N 1
ATOM 1614 C CA . THR A 1 207 ? 32.428 7.382 -41.412 1.00 89.25 207 THR A CA 1
ATOM 1615 C C . THR A 1 207 ? 32.433 5.922 -40.955 1.00 89.25 207 THR A C 1
ATOM 1617 O O . THR A 1 207 ? 31.799 5.617 -39.946 1.00 89.25 207 THR A O 1
ATOM 1620 N N . LEU A 1 208 ? 33.205 5.028 -41.596 1.00 91.75 208 LEU A N 1
ATOM 1621 C CA . LEU A 1 208 ? 33.349 3.630 -41.149 1.00 91.75 208 LEU A CA 1
ATOM 1622 C C . LEU A 1 208 ? 33.739 3.497 -39.657 1.00 91.75 208 LEU A C 1
ATOM 1624 O O . LEU A 1 208 ? 33.021 2.793 -38.947 1.00 91.75 208 LEU A O 1
ATOM 1628 N N . PRO A 1 209 ? 34.776 4.194 -39.138 1.00 92.94 209 PRO A N 1
ATOM 1629 C CA . PRO A 1 209 ? 35.159 4.079 -37.726 1.00 92.94 209 PRO A CA 1
ATOM 1630 C C . PRO A 1 209 ? 34.059 4.542 -36.759 1.00 92.94 209 PRO A C 1
ATOM 1632 O O . PRO A 1 209 ? 33.912 4.000 -35.666 1.00 92.94 209 PRO A O 1
ATOM 1635 N N . LYS A 1 210 ? 33.239 5.520 -37.171 1.00 92.06 210 LYS A N 1
ATOM 1636 C CA . LYS A 1 210 ? 32.103 6.017 -36.376 1.00 92.06 210 LYS A CA 1
ATOM 1637 C C . LYS A 1 210 ? 30.958 5.008 -36.331 1.00 92.06 210 LYS A C 1
ATOM 1639 O O . LYS A 1 210 ? 30.328 4.857 -35.289 1.00 92.06 210 LYS A O 1
ATOM 1644 N N . ILE A 1 211 ? 30.710 4.298 -37.435 1.00 93.12 211 ILE A N 1
ATOM 1645 C CA . ILE A 1 211 ? 29.747 3.189 -37.475 1.00 93.12 211 ILE A CA 1
ATOM 1646 C C . ILE A 1 211 ? 30.220 2.053 -36.556 1.00 93.12 211 ILE A C 1
ATOM 1648 O O . ILE A 1 211 ? 29.422 1.554 -35.770 1.00 93.12 211 ILE A O 1
ATOM 1652 N N . GLU A 1 212 ? 31.501 1.681 -36.593 1.00 94.06 212 GLU A N 1
ATOM 1653 C CA . GLU A 1 212 ? 32.076 0.638 -35.726 1.00 94.06 212 GLU A CA 1
ATOM 1654 C C . GLU A 1 212 ? 31.983 1.004 -34.230 1.00 94.06 212 GLU A C 1
ATOM 1656 O O . GLU A 1 212 ? 31.463 0.227 -33.425 1.00 94.06 212 GLU A O 1
ATOM 1661 N N . GLN A 1 213 ? 32.365 2.232 -33.860 1.00 93.56 213 GLN A N 1
ATOM 1662 C CA . GLN A 1 213 ? 32.205 2.749 -32.495 1.00 93.56 213 GLN A CA 1
ATOM 1663 C C . GLN A 1 213 ? 30.727 2.779 -32.056 1.00 93.56 213 GLN A C 1
ATOM 1665 O O . GLN A 1 213 ? 30.401 2.407 -30.927 1.00 93.56 213 GLN A O 1
ATOM 1670 N N . SER A 1 214 ? 29.819 3.187 -32.949 1.00 93.75 214 SER A N 1
ATOM 1671 C CA . SER A 1 214 ? 28.374 3.212 -32.695 1.00 93.75 214 SER A CA 1
ATOM 1672 C C . SER A 1 214 ? 27.792 1.805 -32.500 1.00 93.75 214 SER A C 1
ATOM 1674 O O . SER A 1 214 ? 26.990 1.608 -31.589 1.00 93.75 214 SER A O 1
ATOM 1676 N N . GLN A 1 215 ? 28.247 0.803 -33.264 1.00 96.19 215 GLN A N 1
ATOM 1677 C CA . GLN A 1 215 ? 27.856 -0.603 -33.083 1.00 96.19 215 GLN A CA 1
ATOM 1678 C C . GLN A 1 215 ? 28.263 -1.140 -31.704 1.00 96.19 215 GLN A C 1
ATOM 1680 O O . GLN A 1 215 ? 27.450 -1.787 -31.041 1.00 96.19 215 GLN A O 1
ATOM 1685 N N . HIS A 1 216 ? 29.479 -0.832 -31.242 1.00 96.56 216 HIS A N 1
ATOM 1686 C CA . HIS A 1 216 ? 29.939 -1.220 -29.905 1.00 96.56 216 HIS A CA 1
ATOM 1687 C C . HIS A 1 216 ? 29.087 -0.578 -28.793 1.00 96.56 216 HIS A C 1
ATOM 1689 O O . HIS A 1 216 ? 28.646 -1.261 -27.868 1.00 96.56 216 HIS A O 1
ATOM 1695 N N . LEU A 1 217 ? 28.799 0.726 -28.901 1.00 94.69 217 LEU A N 1
ATOM 1696 C CA . LEU A 1 217 ? 27.954 1.447 -27.940 1.00 94.69 217 LEU A CA 1
ATOM 1697 C C . LEU A 1 217 ? 26.508 0.921 -27.928 1.00 94.69 217 LEU A C 1
ATOM 1699 O O . LEU A 1 217 ? 25.952 0.678 -26.857 1.00 94.69 217 LEU A O 1
ATOM 1703 N N . PHE A 1 218 ? 25.919 0.676 -29.102 1.00 96.38 218 PHE A N 1
ATOM 1704 C CA . PHE A 1 218 ? 24.600 0.053 -29.232 1.00 96.38 218 PHE A CA 1
ATOM 1705 C C . PHE A 1 218 ? 24.543 -1.313 -28.538 1.00 96.38 218 PHE A C 1
ATOM 1707 O O . PHE A 1 218 ? 23.626 -1.555 -27.753 1.00 96.38 218 PHE A O 1
ATOM 1714 N N . GLN A 1 219 ? 25.527 -2.187 -28.772 1.00 97.81 219 GLN A N 1
ATOM 1715 C CA . GLN A 1 219 ? 25.559 -3.519 -28.164 1.00 97.81 219 GLN A CA 1
ATOM 1716 C C . GLN A 1 219 ? 25.688 -3.444 -26.631 1.00 97.81 219 GLN A C 1
ATOM 1718 O O . GLN A 1 219 ? 24.944 -4.127 -25.927 1.00 97.81 219 GLN A O 1
ATOM 1723 N N . ALA A 1 220 ? 26.534 -2.554 -26.101 1.00 97.19 220 ALA A N 1
ATOM 1724 C CA . ALA A 1 220 ? 26.665 -2.345 -24.657 1.00 97.19 220 ALA A CA 1
ATOM 1725 C C . ALA A 1 220 ? 25.360 -1.836 -24.006 1.00 97.19 220 ALA A C 1
ATOM 1727 O O . ALA A 1 220 ? 24.940 -2.341 -22.960 1.00 97.19 220 ALA A O 1
ATOM 1728 N N . HIS A 1 221 ? 24.668 -0.873 -24.630 1.00 97.06 221 HIS A N 1
ATOM 1729 C CA . HIS A 1 221 ? 23.374 -0.391 -24.128 1.00 97.06 221 HIS A CA 1
ATOM 1730 C C . HIS A 1 221 ? 22.245 -1.418 -24.304 1.00 97.06 221 HIS A C 1
ATOM 1732 O O . HIS A 1 221 ? 21.347 -1.479 -23.461 1.00 97.06 221 HIS A O 1
ATOM 1738 N N . LYS A 1 222 ? 22.312 -2.277 -25.327 1.00 97.75 222 LYS A N 1
ATOM 1739 C CA . LYS A 1 222 ? 21.395 -3.408 -25.502 1.00 97.75 222 LYS A CA 1
ATOM 1740 C C . LYS A 1 222 ? 21.539 -4.433 -24.377 1.00 97.75 222 LYS A C 1
ATOM 1742 O O . LYS A 1 222 ? 20.539 -4.811 -23.777 1.00 97.75 222 LYS A O 1
ATOM 1747 N N . GLU A 1 223 ? 22.761 -4.840 -24.038 1.00 98.25 223 GLU A N 1
ATOM 1748 C CA . GLU A 1 223 ? 23.016 -5.770 -22.926 1.00 98.25 223 GLU A CA 1
ATOM 1749 C C . GLU A 1 223 ? 22.559 -5.186 -21.580 1.00 98.25 223 GLU A C 1
ATOM 1751 O O . GLU A 1 223 ? 21.940 -5.883 -20.770 1.00 98.25 223 GLU A O 1
ATOM 1756 N N . LYS A 1 224 ? 22.779 -3.880 -21.368 1.00 97.88 224 LYS A N 1
ATOM 1757 C CA . LYS A 1 224 ? 22.256 -3.134 -20.213 1.00 97.88 224 LYS A CA 1
ATOM 1758 C C . LYS A 1 224 ? 20.720 -3.176 -20.159 1.00 97.88 224 LYS A C 1
ATOM 1760 O O . LYS A 1 224 ? 20.164 -3.391 -19.080 1.00 97.88 224 LYS A O 1
ATOM 1765 N N . TYR A 1 225 ? 20.047 -3.005 -21.302 1.00 98.12 225 TYR A N 1
ATOM 1766 C CA . TYR A 1 225 ? 18.587 -3.067 -21.439 1.00 98.12 225 TYR A CA 1
ATOM 1767 C C . TYR A 1 225 ? 18.020 -4.475 -21.202 1.00 98.12 225 TYR A C 1
ATOM 1769 O O . TYR A 1 225 ? 17.148 -4.642 -20.348 1.00 98.12 225 TYR A O 1
ATOM 1777 N N . ASP A 1 226 ? 18.533 -5.494 -21.897 1.00 98.00 226 ASP A N 1
ATOM 1778 C CA . ASP A 1 226 ? 18.059 -6.878 -21.772 1.00 98.00 226 ASP A CA 1
ATOM 1779 C C . ASP A 1 226 ? 18.231 -7.399 -20.331 1.00 98.00 226 ASP A C 1
ATOM 1781 O O . ASP A 1 226 ? 17.344 -8.078 -19.803 1.00 98.00 226 ASP A O 1
ATOM 1785 N N . LYS A 1 227 ? 19.311 -6.994 -19.641 1.00 98.12 227 LYS A N 1
ATOM 1786 C CA . LYS A 1 227 ? 19.506 -7.275 -18.213 1.00 98.12 227 LYS A CA 1
ATOM 1787 C C . LYS A 1 227 ? 18.431 -6.627 -17.333 1.00 98.12 227 LYS A C 1
ATOM 1789 O O . LYS A 1 227 ? 17.740 -7.341 -16.610 1.00 98.12 227 LYS A O 1
ATOM 1794 N N . ILE A 1 228 ? 18.268 -5.300 -17.373 1.00 98.19 228 ILE A N 1
ATOM 1795 C CA . ILE A 1 228 ? 17.338 -4.609 -16.456 1.00 98.19 228 ILE A CA 1
ATOM 1796 C C . ILE A 1 228 ? 15.869 -4.976 -16.740 1.00 98.19 228 ILE A C 1
ATOM 1798 O O . ILE A 1 228 ? 15.059 -5.042 -15.818 1.00 98.19 228 ILE A O 1
ATOM 1802 N N . ARG A 1 229 ? 15.532 -5.310 -17.994 1.00 98.19 229 ARG A N 1
ATOM 1803 C CA . ARG A 1 229 ? 14.241 -5.894 -18.393 1.00 98.19 229 ARG A CA 1
ATOM 1804 C C . ARG A 1 229 ? 13.973 -7.225 -17.679 1.00 98.19 229 ARG A C 1
ATOM 1806 O O . ARG A 1 229 ? 12.895 -7.420 -17.112 1.00 98.19 229 ARG A O 1
ATOM 1813 N N . ASN A 1 230 ? 14.959 -8.123 -17.664 1.00 97.88 230 ASN A N 1
ATOM 1814 C CA . ASN A 1 230 ? 14.884 -9.384 -16.927 1.00 97.88 230 ASN A CA 1
ATOM 1815 C C . ASN A 1 230 ? 14.797 -9.154 -15.405 1.00 97.88 230 ASN A C 1
ATOM 1817 O O . ASN A 1 230 ? 13.946 -9.756 -14.748 1.00 97.88 230 ASN A O 1
ATOM 1821 N N . ASP A 1 231 ? 15.598 -8.236 -14.856 1.00 98.06 231 ASP A N 1
ATOM 1822 C CA . ASP A 1 231 ? 15.589 -7.898 -13.426 1.00 98.06 231 ASP A CA 1
ATOM 1823 C C . ASP A 1 231 ? 14.209 -7.371 -12.967 1.00 98.06 231 ASP A C 1
ATOM 1825 O O . ASP A 1 231 ? 13.721 -7.768 -11.904 1.00 98.06 231 ASP A O 1
ATOM 1829 N N . VAL A 1 232 ? 13.519 -6.556 -13.783 1.00 98.44 232 VAL A N 1
ATOM 1830 C CA . VAL A 1 232 ? 12.127 -6.133 -13.517 1.00 98.44 232 VAL A CA 1
ATOM 1831 C C . VAL A 1 232 ? 11.156 -7.317 -13.573 1.00 98.44 232 VAL A C 1
ATOM 1833 O O . VAL A 1 232 ? 10.353 -7.469 -12.653 1.00 98.44 232 VAL A O 1
ATOM 1836 N N . SER A 1 233 ? 11.233 -8.188 -14.590 1.00 97.94 233 SER A N 1
ATOM 1837 C CA . SER A 1 233 ? 10.363 -9.378 -14.681 1.00 97.94 233 SER A CA 1
ATOM 1838 C C . SER A 1 233 ? 10.517 -10.304 -13.466 1.00 97.94 233 SER A C 1
ATOM 1840 O O . SER A 1 233 ? 9.534 -10.852 -12.962 1.00 97.94 233 SER A O 1
ATOM 1842 N N . ILE A 1 234 ? 11.744 -10.455 -12.959 1.00 97.88 234 ILE A N 1
ATOM 1843 C CA . ILE A 1 234 ? 12.045 -11.235 -11.754 1.00 97.88 234 ILE A CA 1
ATOM 1844 C C . ILE A 1 234 ? 11.503 -10.537 -10.496 1.00 97.88 234 ILE A C 1
ATOM 1846 O O . ILE A 1 234 ? 10.811 -11.182 -9.703 1.00 97.88 234 ILE A O 1
ATOM 1850 N N . LYS A 1 235 ? 11.735 -9.225 -10.322 1.00 97.94 235 LYS A N 1
ATOM 1851 C CA . LYS A 1 235 ? 11.180 -8.470 -9.182 1.00 97.94 235 LYS A CA 1
ATOM 1852 C C . LYS A 1 235 ? 9.651 -8.511 -9.144 1.00 97.94 235 LYS A C 1
ATOM 1854 O O . LYS A 1 235 ? 9.097 -8.716 -8.069 1.00 97.94 235 LYS A O 1
ATOM 1859 N N . LEU A 1 236 ? 8.968 -8.378 -10.284 1.00 98.31 236 LEU A N 1
ATOM 1860 C CA . LEU A 1 236 ? 7.501 -8.440 -10.360 1.00 98.31 236 LEU A CA 1
ATOM 1861 C C . LEU A 1 236 ? 6.950 -9.787 -9.860 1.00 98.31 236 LEU A C 1
ATOM 1863 O O . LEU A 1 236 ? 5.985 -9.803 -9.097 1.00 98.31 236 LEU A O 1
ATOM 1867 N N . LYS A 1 237 ? 7.597 -10.906 -10.211 1.00 96.94 237 LYS A N 1
ATOM 1868 C CA . LYS A 1 237 ? 7.215 -12.254 -9.748 1.00 96.94 237 LYS A CA 1
ATOM 1869 C C . LYS A 1 237 ? 7.400 -12.416 -8.234 1.00 96.94 237 LYS A C 1
ATOM 1871 O O . LYS A 1 237 ? 6.469 -12.832 -7.545 1.00 96.94 237 LYS A O 1
ATOM 1876 N N . PHE A 1 238 ? 8.555 -12.012 -7.695 1.00 97.44 238 PHE A N 1
ATOM 1877 C CA . PHE A 1 238 ? 8.794 -12.036 -6.244 1.00 97.44 238 PHE A CA 1
ATOM 1878 C C . PHE A 1 238 ? 7.861 -11.095 -5.470 1.00 97.44 238 PHE A C 1
ATOM 1880 O O . PHE A 1 238 ? 7.409 -11.435 -4.372 1.00 97.44 238 PHE A O 1
ATOM 1887 N N . LEU A 1 239 ? 7.549 -9.926 -6.036 1.00 98.06 239 LEU A N 1
ATOM 1888 C CA . LEU A 1 239 ? 6.609 -8.979 -5.452 1.00 98.06 239 LEU A CA 1
ATOM 1889 C C . LEU A 1 239 ? 5.196 -9.562 -5.396 1.00 98.06 239 LEU A C 1
ATOM 1891 O O . LEU A 1 239 ? 4.552 -9.431 -4.360 1.00 98.06 239 LEU A O 1
ATOM 1895 N N . GLU A 1 240 ? 4.720 -10.219 -6.456 1.00 96.62 240 GLU A N 1
ATOM 1896 C CA . GLU A 1 240 ? 3.391 -10.842 -6.476 1.00 96.62 240 GLU A CA 1
ATOM 1897 C C . GLU A 1 240 ? 3.261 -11.907 -5.377 1.00 96.62 240 GLU A C 1
ATOM 1899 O O . GLU A 1 240 ? 2.322 -11.863 -4.578 1.00 96.62 240 GLU A O 1
ATOM 1904 N N . GLU A 1 241 ? 4.256 -12.792 -5.249 1.00 95.81 241 GLU A N 1
ATOM 1905 C CA . GLU A 1 241 ? 4.315 -13.768 -4.157 1.00 95.81 241 GLU A CA 1
ATOM 1906 C C . GLU A 1 241 ? 4.309 -13.109 -2.769 1.00 95.81 241 GLU A C 1
ATOM 1908 O O . GLU A 1 241 ? 3.571 -13.543 -1.879 1.00 95.81 241 GLU A O 1
ATOM 1913 N N . ASN A 1 242 ? 5.130 -12.074 -2.556 1.00 95.56 242 ASN A N 1
ATOM 1914 C CA . ASN A 1 242 ? 5.205 -11.371 -1.275 1.00 95.56 242 ASN A CA 1
ATOM 1915 C C . ASN A 1 242 ? 3.878 -10.670 -0.943 1.00 95.56 242 ASN A C 1
ATOM 1917 O O . ASN A 1 242 ? 3.348 -10.834 0.156 1.00 95.56 242 ASN A O 1
ATOM 1921 N N . LYS A 1 243 ? 3.309 -9.957 -1.919 1.00 97.31 243 LYS A N 1
ATOM 1922 C CA . LYS A 1 243 ? 2.034 -9.242 -1.840 1.00 97.31 243 LYS A CA 1
ATOM 1923 C C . LYS A 1 243 ? 0.894 -10.181 -1.456 1.00 97.31 243 LYS A C 1
ATOM 1925 O O . LYS A 1 243 ? 0.148 -9.863 -0.533 1.00 97.31 243 LYS A O 1
ATOM 1930 N N . VAL A 1 244 ? 0.775 -11.344 -2.105 1.00 97.62 244 VAL A N 1
ATOM 1931 C CA . VAL A 1 244 ? -0.255 -12.345 -1.772 1.00 97.62 244 VAL A CA 1
ATOM 1932 C C . VAL A 1 244 ? -0.071 -12.869 -0.344 1.00 97.62 244 VAL A C 1
ATOM 1934 O O . VAL A 1 244 ? -1.029 -12.857 0.429 1.00 97.62 244 VAL A O 1
ATOM 1937 N N . LYS A 1 245 ? 1.154 -13.255 0.044 1.00 96.69 245 LYS A N 1
ATOM 1938 C CA . LYS A 1 245 ? 1.459 -13.774 1.393 1.00 96.69 245 LYS A CA 1
ATOM 1939 C C . LYS A 1 245 ? 1.158 -12.742 2.491 1.00 96.69 245 LYS A C 1
ATOM 1941 O O . LYS A 1 245 ? 0.529 -13.079 3.494 1.00 96.69 245 LYS A O 1
ATOM 1946 N N . VAL A 1 246 ? 1.555 -11.481 2.292 1.00 97.00 246 VAL A N 1
ATOM 1947 C CA . VAL A 1 246 ? 1.309 -10.383 3.243 1.00 97.00 246 VAL A CA 1
ATOM 1948 C C . VAL A 1 246 ? -0.177 -10.035 3.316 1.00 97.00 246 VAL A C 1
ATOM 1950 O O . VAL A 1 246 ? -0.733 -10.016 4.415 1.00 97.00 246 VAL A O 1
ATOM 1953 N N . LEU A 1 247 ? -0.842 -9.784 2.182 1.00 97.31 247 LEU A N 1
ATOM 1954 C CA . LEU A 1 247 ? -2.248 -9.369 2.181 1.00 97.31 247 LEU A CA 1
ATOM 1955 C C . LEU A 1 247 ? -3.177 -10.464 2.707 1.00 97.31 247 LEU A C 1
ATOM 1957 O O . LEU A 1 247 ? -4.086 -10.139 3.464 1.00 97.31 247 LEU A O 1
ATOM 1961 N N . HIS A 1 248 ? -2.938 -11.740 2.385 1.00 97.81 248 HIS A N 1
ATOM 1962 C CA . HIS A 1 248 ? -3.736 -12.844 2.924 1.00 97.81 248 HIS A CA 1
ATOM 1963 C C . HIS A 1 248 ? -3.728 -12.844 4.461 1.00 97.81 248 HIS A C 1
ATOM 1965 O O . HIS A 1 248 ? -4.788 -12.783 5.083 1.00 97.81 248 HIS A O 1
ATOM 1971 N N . ASN A 1 249 ? -2.539 -12.821 5.073 1.00 97.62 249 ASN A N 1
ATOM 1972 C CA . ASN A 1 249 ? -2.405 -12.798 6.529 1.00 97.62 249 ASN A CA 1
ATOM 1973 C C . ASN A 1 249 ? -3.037 -11.536 7.148 1.00 97.62 249 ASN A C 1
ATOM 1975 O O . ASN A 1 249 ? -3.804 -11.623 8.103 1.00 97.62 249 ASN A O 1
ATOM 1979 N N . GLN A 1 250 ? -2.760 -10.357 6.584 1.00 98.19 250 GLN A N 1
ATOM 1980 C CA . GLN A 1 250 ? -3.233 -9.087 7.142 1.00 98.19 250 GLN A CA 1
ATOM 1981 C C . GLN A 1 250 ? -4.755 -8.910 7.025 1.00 98.19 250 GLN A C 1
ATOM 1983 O O . GLN A 1 250 ? -5.383 -8.434 7.969 1.00 98.19 250 GLN A O 1
ATOM 1988 N N . LEU A 1 251 ? -5.372 -9.337 5.917 1.00 98.25 251 LEU A N 1
ATOM 1989 C CA . LEU A 1 251 ? -6.830 -9.302 5.750 1.00 98.25 251 LEU A CA 1
ATOM 1990 C C . LEU A 1 251 ? -7.538 -10.266 6.715 1.00 98.25 251 LEU A C 1
ATOM 1992 O O . LEU A 1 251 ? -8.554 -9.895 7.303 1.00 98.25 251 LEU A O 1
ATOM 1996 N N . VAL A 1 252 ? -6.985 -11.467 6.931 1.00 98.31 252 VAL A N 1
ATOM 1997 C CA . VAL A 1 252 ? -7.520 -12.436 7.904 1.00 98.31 252 VAL A CA 1
ATOM 1998 C C . VAL A 1 252 ? -7.393 -11.906 9.336 1.00 98.31 252 VAL A C 1
ATOM 2000 O O . VAL A 1 252 ? -8.370 -11.942 10.081 1.00 98.31 252 VAL A O 1
ATOM 2003 N N . LEU A 1 253 ? -6.240 -11.348 9.722 1.00 98.19 253 LEU A N 1
ATOM 2004 C CA . LEU A 1 253 ? -6.048 -10.752 11.051 1.00 98.19 253 LEU A CA 1
ATOM 2005 C C . LEU A 1 253 ? -6.996 -9.567 11.301 1.00 98.19 253 LEU A C 1
ATOM 2007 O O . LEU A 1 253 ? -7.605 -9.489 12.369 1.00 98.19 253 LEU A O 1
ATOM 2011 N N . PHE A 1 254 ? -7.177 -8.686 10.312 1.00 98.31 254 PHE A N 1
ATOM 2012 C CA . PHE A 1 254 ? -8.114 -7.562 10.391 1.00 98.31 254 PHE A CA 1
ATOM 2013 C C . PHE A 1 254 ? -9.568 -8.038 10.552 1.00 98.31 254 PHE A C 1
ATOM 2015 O O . PHE A 1 254 ? -10.278 -7.575 11.447 1.00 98.31 254 PHE A O 1
ATOM 2022 N N . HIS A 1 255 ? -10.005 -9.007 9.739 1.00 98.25 255 HIS A N 1
ATOM 2023 C CA . HIS A 1 255 ? -11.345 -9.592 9.846 1.00 98.25 255 HIS A CA 1
ATOM 2024 C C . HIS A 1 255 ? -11.577 -10.278 11.202 1.00 98.25 255 HIS A C 1
ATOM 2026 O O . HIS A 1 255 ? -12.621 -10.080 11.828 1.00 98.25 255 HIS A O 1
ATOM 2032 N N . ASN A 1 256 ? -10.595 -11.043 11.687 1.00 98.12 256 ASN A N 1
ATOM 2033 C CA . ASN A 1 256 ? -10.682 -11.732 12.972 1.00 98.12 256 ASN A CA 1
ATOM 2034 C C . ASN A 1 256 ? -10.783 -10.741 14.141 1.00 98.12 256 ASN A C 1
ATOM 2036 O O . ASN A 1 256 ? -11.570 -10.972 15.055 1.00 98.12 256 ASN A O 1
ATOM 2040 N N . ALA A 1 257 ? -10.055 -9.619 14.100 1.00 98.25 257 ALA A N 1
ATOM 2041 C CA . ALA A 1 257 ? -10.144 -8.575 15.123 1.00 98.25 257 ALA A CA 1
ATOM 2042 C C . ALA A 1 257 ? -11.521 -7.885 15.148 1.00 98.25 257 ALA A C 1
ATOM 2044 O O . ALA A 1 257 ? -12.098 -7.707 16.221 1.00 98.25 257 ALA A O 1
ATOM 2045 N N . ILE A 1 258 ? -12.077 -7.556 13.975 1.00 97.88 258 ILE A N 1
ATOM 2046 C CA . ILE A 1 258 ? -13.434 -6.999 13.838 1.00 97.88 258 ILE A CA 1
ATOM 2047 C C . ILE A 1 258 ? -14.477 -7.977 14.402 1.00 97.88 258 ILE A C 1
ATOM 2049 O O . ILE A 1 258 ? -15.306 -7.598 15.231 1.00 97.88 258 ILE A O 1
ATOM 2053 N N . THR A 1 259 ? -14.404 -9.250 14.010 1.00 98.06 259 THR A N 1
ATOM 2054 C CA . THR A 1 259 ? -15.328 -10.298 14.473 1.00 98.06 259 THR A CA 1
ATOM 2055 C C . THR A 1 259 ? -15.212 -10.533 15.983 1.00 98.06 259 THR A C 1
ATOM 2057 O O . THR A 1 259 ? -16.229 -10.627 16.670 1.00 98.06 259 THR A O 1
ATOM 2060 N N . ALA A 1 260 ? -13.990 -10.554 16.528 1.00 96.94 260 ALA A N 1
ATOM 2061 C CA . ALA A 1 260 ? -13.747 -10.706 17.962 1.00 96.94 260 ALA A CA 1
ATOM 2062 C C . ALA A 1 260 ? -14.282 -9.522 18.786 1.00 96.94 260 ALA A C 1
ATOM 2064 O O . ALA A 1 260 ? -14.844 -9.746 19.858 1.00 96.94 260 ALA A O 1
ATOM 2065 N N . TYR A 1 261 ? -14.172 -8.285 18.285 1.00 97.56 261 TYR A N 1
ATOM 2066 C CA . TYR A 1 261 ? -14.753 -7.103 18.929 1.00 97.56 261 TYR A CA 1
ATOM 2067 C C . TYR A 1 261 ? -16.277 -7.228 19.055 1.00 97.56 261 TYR A C 1
ATOM 2069 O O . TYR A 1 261 ? -16.813 -7.140 20.161 1.00 97.56 261 TYR A O 1
ATOM 2077 N N . PHE A 1 262 ? -16.984 -7.507 17.954 1.00 96.50 262 PHE A N 1
ATOM 2078 C CA . PHE A 1 262 ? -18.446 -7.619 17.987 1.00 96.50 262 PHE A CA 1
ATOM 2079 C C . PHE A 1 262 ? -18.937 -8.824 18.803 1.00 96.50 262 PHE A C 1
ATOM 2081 O O . PHE A 1 262 ? -19.829 -8.659 19.635 1.00 96.50 262 PHE A O 1
ATOM 2088 N N . ALA A 1 263 ? -18.324 -10.003 18.653 1.00 95.00 263 ALA A N 1
ATOM 2089 C CA . ALA A 1 263 ? -18.697 -11.193 19.424 1.00 95.00 263 ALA A CA 1
ATOM 2090 C C . ALA A 1 263 ? -18.389 -11.048 20.929 1.00 95.00 263 ALA A C 1
ATOM 2092 O O . ALA A 1 263 ? -19.184 -11.470 21.773 1.00 95.00 263 ALA A O 1
ATOM 2093 N N . GLY A 1 264 ? -17.260 -10.420 21.278 1.00 92.38 264 GLY A N 1
ATOM 2094 C CA . GLY A 1 264 ? -16.891 -10.112 22.661 1.00 92.38 264 GLY A CA 1
ATOM 2095 C C . GLY A 1 264 ? -17.861 -9.125 23.313 1.00 92.38 264 GLY A C 1
ATOM 2096 O O . GLY A 1 264 ? -18.316 -9.361 24.433 1.00 92.38 264 GLY A O 1
ATOM 2097 N N . ASN A 1 265 ? -18.243 -8.071 22.585 1.00 93.62 265 ASN A N 1
ATOM 2098 C CA . ASN A 1 265 ? -19.250 -7.111 23.032 1.00 93.62 265 ASN A CA 1
ATOM 2099 C C . ASN A 1 265 ? -20.618 -7.778 23.226 1.00 93.62 265 ASN A C 1
ATOM 2101 O O . ASN A 1 265 ? -21.193 -7.637 24.302 1.00 93.62 265 ASN A O 1
ATOM 2105 N N . GLN A 1 266 ? -21.114 -8.548 22.248 1.00 93.00 266 GLN A N 1
ATOM 2106 C CA . GLN A 1 266 ? -22.404 -9.244 22.357 1.00 93.00 266 GLN A CA 1
ATOM 2107 C C . GLN A 1 266 ? -22.454 -10.139 23.602 1.00 93.00 266 GLN A C 1
ATOM 2109 O O . GLN A 1 266 ? -23.354 -9.996 24.428 1.00 93.00 266 GLN A O 1
ATOM 2114 N N . LYS A 1 267 ? -21.462 -11.026 23.774 1.00 87.12 267 LYS A N 1
ATOM 2115 C CA . LYS A 1 267 ? -21.407 -11.971 24.900 1.00 87.12 267 LYS A CA 1
ATOM 2116 C C . LYS A 1 267 ? -21.469 -11.270 26.260 1.00 87.12 267 LYS A C 1
ATOM 2118 O O . LYS A 1 267 ? -22.028 -11.826 27.204 1.00 87.12 267 LYS A O 1
ATOM 2123 N N . GLN A 1 268 ? -20.868 -10.087 26.371 1.00 84.31 268 GLN A N 1
ATOM 2124 C CA . GLN A 1 268 ? -20.809 -9.339 27.621 1.00 84.31 268 GLN A CA 1
ATOM 2125 C C . GLN A 1 268 ? -22.065 -8.472 27.836 1.00 84.31 268 GLN A C 1
ATOM 2127 O O . GLN A 1 268 ? -22.591 -8.448 28.946 1.00 84.31 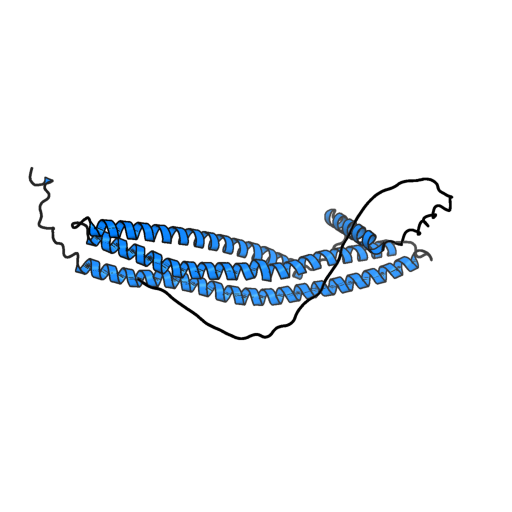268 GLN A O 1
ATOM 2132 N N . LEU A 1 269 ? -22.620 -7.870 26.777 1.00 85.56 269 LEU A N 1
ATOM 2133 C CA . LEU A 1 269 ? -23.918 -7.178 26.802 1.00 85.56 269 LEU A CA 1
ATOM 2134 C C . LEU A 1 269 ? -25.064 -8.123 27.198 1.00 85.56 269 LEU A C 1
ATOM 2136 O O . LEU A 1 269 ? -25.914 -7.757 28.006 1.00 85.56 269 LEU A O 1
ATOM 2140 N N . GLU A 1 270 ? -25.057 -9.366 26.707 1.00 85.62 270 GLU A N 1
ATOM 2141 C CA . GLU A 1 270 ? -26.009 -10.403 27.129 1.00 85.62 270 GLU A CA 1
ATOM 2142 C C . GLU A 1 270 ? -25.916 -10.742 28.626 1.00 85.62 270 GLU A C 1
ATOM 2144 O O . GLU A 1 270 ? -26.908 -11.180 29.209 1.00 85.62 270 GLU A O 1
ATOM 2149 N N . GLN A 1 271 ? -24.755 -10.563 29.266 1.00 78.44 271 GLN A N 1
ATOM 2150 C CA . GLN A 1 271 ? -24.608 -10.761 30.713 1.00 78.44 271 GLN A CA 1
ATOM 2151 C C . GLN A 1 271 ? -25.192 -9.574 31.487 1.00 78.44 271 GLN A C 1
ATOM 2153 O O . GLN A 1 271 ? -25.981 -9.793 32.407 1.00 78.44 271 GLN A O 1
ATOM 2158 N N . THR A 1 272 ? -24.895 -8.339 31.067 1.00 75.44 272 THR A N 1
ATOM 2159 C CA . THR A 1 272 ? -25.487 -7.119 31.645 1.00 75.44 272 THR A CA 1
ATOM 2160 C C . THR A 1 272 ? -27.014 -7.135 31.526 1.00 75.44 272 THR A C 1
ATOM 2162 O O . THR A 1 272 ? -27.716 -6.910 32.509 1.00 75.44 272 THR A O 1
ATOM 2165 N N . LEU A 1 273 ? -27.555 -7.520 30.363 1.00 72.69 273 LEU A N 1
ATOM 2166 C CA . LEU A 1 273 ? -29.002 -7.647 30.150 1.00 72.69 273 LEU A CA 1
ATOM 2167 C C . LEU A 1 273 ? -29.655 -8.705 31.052 1.00 72.69 273 LEU A C 1
ATOM 2169 O O . LEU A 1 273 ? -30.799 -8.522 31.463 1.00 72.69 273 LEU A O 1
ATOM 2173 N N . ARG A 1 274 ? -28.967 -9.798 31.406 1.00 72.44 274 ARG A N 1
ATOM 2174 C CA . ARG A 1 274 ? -29.509 -10.783 32.364 1.00 72.44 274 ARG A CA 1
ATOM 2175 C C . ARG A 1 274 ? -29.575 -10.216 33.782 1.00 72.44 274 ARG A C 1
ATOM 2177 O O . ARG A 1 274 ? -30.533 -10.506 34.489 1.00 72.44 274 ARG A O 1
ATOM 2184 N N . GLN A 1 275 ? -28.610 -9.388 34.184 1.00 66.12 275 GLN A N 1
ATOM 2185 C CA . GLN A 1 275 ? -28.644 -8.690 35.475 1.00 66.12 275 GLN A CA 1
ATOM 2186 C C . GLN A 1 275 ? -29.770 -7.642 35.514 1.00 66.12 275 GLN A C 1
ATOM 2188 O O . GLN A 1 275 ? -30.540 -7.621 36.473 1.00 66.12 275 GLN A O 1
ATOM 2193 N N . PHE A 1 276 ? -29.938 -6.875 34.431 1.00 66.25 276 PHE A N 1
ATOM 2194 C CA . PHE A 1 276 ? -31.030 -5.913 34.232 1.00 66.25 276 PHE A CA 1
ATOM 2195 C C . PHE A 1 276 ? -32.415 -6.553 34.446 1.00 66.25 276 PHE A C 1
ATOM 2197 O O . PHE A 1 276 ? -33.174 -6.130 35.314 1.00 66.25 276 PHE A O 1
ATOM 2204 N N . HIS A 1 277 ? -32.718 -7.650 33.739 1.00 58.91 277 HIS A N 1
ATOM 2205 C CA . HIS A 1 277 ? -34.012 -8.346 33.846 1.00 58.91 277 HIS A CA 1
ATOM 2206 C C . HIS A 1 277 ? -34.256 -9.044 35.200 1.00 58.91 277 HIS A C 1
ATOM 2208 O O . HIS A 1 277 ? -35.398 -9.367 35.522 1.00 58.91 277 HIS A O 1
ATOM 2214 N N . ILE A 1 278 ? -33.211 -9.299 35.996 1.00 57.03 278 ILE A N 1
ATOM 2215 C CA . ILE A 1 278 ? -33.357 -9.821 37.365 1.00 57.03 278 ILE A CA 1
ATOM 2216 C C . ILE A 1 278 ? -33.776 -8.705 38.330 1.00 57.03 278 ILE A C 1
ATOM 2218 O O . ILE A 1 278 ? -34.562 -8.964 39.243 1.00 57.03 278 ILE A O 1
ATOM 2222 N N . LYS A 1 279 ? -33.266 -7.485 38.124 1.00 54.00 279 LYS A N 1
ATOM 2223 C CA . LYS A 1 279 ? -33.459 -6.340 39.021 1.00 54.00 279 LYS A CA 1
ATOM 2224 C C . LYS A 1 279 ? -34.665 -5.462 38.671 1.00 54.00 279 LYS A C 1
ATOM 2226 O O . LYS A 1 279 ? -35.322 -4.994 39.592 1.00 54.00 279 LYS A O 1
ATOM 2231 N N . LEU A 1 280 ? -35.066 -5.356 37.397 1.00 53.34 280 LEU A N 1
ATOM 2232 C CA . LEU A 1 280 ? -36.294 -4.653 36.967 1.00 53.34 280 LEU A CA 1
ATOM 2233 C C . LEU A 1 280 ? -37.620 -5.351 37.364 1.00 53.34 280 LEU A C 1
ATOM 2235 O O . LEU A 1 280 ? -38.667 -5.138 36.752 1.00 53.34 280 LEU A O 1
ATOM 2239 N N . LYS A 1 281 ? -37.620 -6.158 38.431 1.00 50.00 281 LYS A N 1
ATOM 2240 C CA . LYS A 1 281 ? -38.845 -6.497 39.166 1.00 50.00 281 LYS A CA 1
ATOM 2241 C C . LYS A 1 281 ? -39.223 -5.290 40.024 1.00 50.00 281 LYS A C 1
ATOM 2243 O O . LYS A 1 281 ? -38.867 -5.205 41.194 1.00 50.00 281 LYS A O 1
ATOM 2248 N N . THR A 1 282 ? -39.881 -4.349 39.358 1.00 49.00 282 THR A N 1
ATOM 2249 C CA . THR A 1 282 ? -40.140 -2.963 39.761 1.00 49.00 282 THR A CA 1
ATOM 2250 C C . THR A 1 282 ? -40.550 -2.761 41.223 1.00 49.00 282 THR A C 1
ATOM 2252 O O . THR A 1 282 ? -41.664 -3.142 41.595 1.00 49.00 282 THR A O 1
ATOM 2255 N N . PRO A 1 283 ? -39.754 -2.030 42.020 1.00 49.81 283 PRO A N 1
ATOM 2256 C CA . PRO A 1 283 ? -40.310 -1.136 43.024 1.00 49.81 283 PRO A CA 1
ATOM 2257 C C . PRO A 1 283 ? -40.912 0.093 42.314 1.00 49.81 283 PRO A C 1
ATOM 2259 O O . PRO A 1 283 ? -40.250 0.697 41.476 1.00 49.81 283 PRO A O 1
ATOM 2262 N N . GLY A 1 284 ? -42.158 0.466 42.634 1.00 55.09 284 GLY A N 1
ATOM 2263 C CA . GLY A 1 284 ? -42.747 1.752 42.215 1.00 55.09 284 GLY A CA 1
ATOM 2264 C C . GLY A 1 284 ? -43.955 1.721 41.267 1.00 55.09 284 GLY A C 1
ATOM 2265 O O . GLY A 1 284 ? -44.512 2.780 41.013 1.00 55.09 284 GLY A O 1
ATOM 2266 N N . VAL A 1 285 ? -44.418 0.560 40.785 1.00 54.12 285 VAL A N 1
ATOM 2267 C CA . VAL A 1 285 ? -45.647 0.483 39.949 1.00 54.12 285 VAL A CA 1
ATOM 2268 C C . VAL A 1 285 ? -46.921 0.837 40.737 1.00 54.12 285 VAL A C 1
ATOM 2270 O O . VAL A 1 285 ? -47.902 1.274 40.146 1.00 54.12 285 VAL A O 1
ATOM 2273 N N . ASP A 1 286 ? -46.887 0.710 42.066 1.00 54.44 286 ASP A N 1
ATOM 2274 C CA . ASP A 1 286 ? -48.005 1.026 42.969 1.00 54.44 286 ASP A CA 1
ATOM 2275 C C . ASP A 1 286 ? -47.959 2.463 43.542 1.00 54.44 286 ASP A C 1
ATOM 2277 O O . ASP A 1 286 ? -48.737 2.795 44.437 1.00 54.44 286 ASP A O 1
ATOM 2281 N N . ALA A 1 287 ? -47.033 3.315 43.080 1.00 57.34 287 ALA A N 1
ATOM 2282 C CA . ALA A 1 287 ? -46.945 4.714 43.501 1.00 57.34 287 ALA A CA 1
ATOM 2283 C C . ALA A 1 287 ? -47.733 5.609 42.520 1.00 57.34 287 ALA A C 1
ATOM 2285 O O . ALA A 1 287 ? -47.327 5.705 41.360 1.00 57.34 287 ALA A O 1
ATOM 2286 N N . PRO A 1 288 ? -48.840 6.257 42.940 1.00 55.16 288 PRO A N 1
ATOM 2287 C CA . PRO A 1 288 ? -49.612 7.128 42.057 1.00 55.16 288 PRO A CA 1
ATOM 2288 C C . PRO A 1 288 ? -48.791 8.348 41.632 1.00 55.16 288 PRO A C 1
ATOM 2290 O O . PRO A 1 288 ? -47.923 8.832 42.366 1.00 55.16 288 PRO A O 1
ATOM 2293 N N . SER A 1 289 ? -49.079 8.873 40.443 1.00 63.84 289 SER A N 1
ATOM 2294 C CA . SER A 1 289 ? -48.492 10.132 39.996 1.00 63.84 289 SER A CA 1
ATOM 2295 C C . SER A 1 289 ? -49.088 11.287 40.799 1.00 63.84 289 SER A C 1
ATOM 2297 O O . SER A 1 289 ? -50.298 11.353 40.986 1.00 63.84 289 SER A O 1
ATOM 2299 N N . TRP A 1 290 ? -48.278 12.269 41.203 1.00 69.12 290 TRP A N 1
ATOM 2300 C CA . TRP A 1 290 ? -48.788 13.472 41.886 1.00 69.12 290 TRP A CA 1
ATOM 2301 C C . TRP A 1 290 ? -49.786 14.277 41.023 1.00 69.12 290 TRP A C 1
ATOM 2303 O O . TRP A 1 290 ? -50.554 15.083 41.542 1.00 69.12 290 TRP A O 1
ATOM 2313 N N . LEU A 1 291 ? -49.789 14.047 39.703 1.00 65.88 291 LEU A N 1
ATOM 2314 C CA . LEU A 1 291 ? -50.758 14.595 38.746 1.00 65.88 291 LEU A CA 1
ATOM 2315 C C . LEU A 1 291 ? -52.132 13.897 38.788 1.00 65.88 291 LEU A C 1
ATOM 2317 O O . LEU A 1 291 ? -53.057 14.363 38.132 1.00 65.88 291 LEU A O 1
ATOM 2321 N N . GLU A 1 292 ? -52.265 12.790 39.522 1.00 68.12 292 GLU A N 1
ATOM 2322 C CA . GLU A 1 292 ? -53.516 12.047 39.734 1.00 68.12 292 GLU A CA 1
ATOM 2323 C C . GLU A 1 292 ? -54.180 12.408 41.084 1.00 68.12 292 GLU A C 1
ATOM 2325 O O . GLU A 1 292 ? -55.258 11.904 41.394 1.00 68.12 292 GLU A O 1
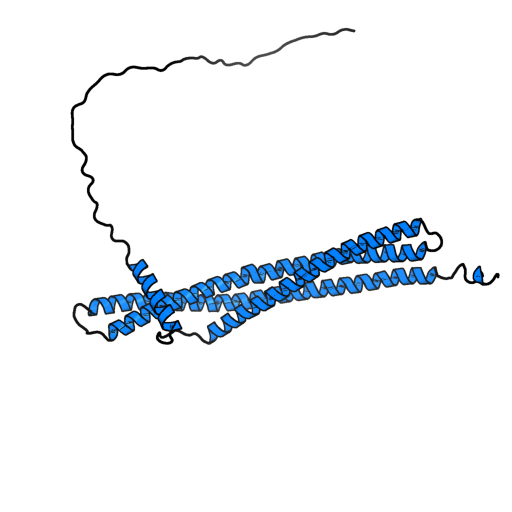ATOM 2330 N N . GLU A 1 293 ? -53.566 13.305 41.870 1.00 59.53 293 GLU A N 1
ATOM 2331 C CA . GLU A 1 293 ? -54.051 13.783 43.179 1.00 59.53 293 GLU A CA 1
ATOM 2332 C C . GLU A 1 293 ? -54.640 15.221 43.148 1.00 59.53 293 GLU A C 1
ATOM 2334 O O . GLU A 1 293 ? -54.757 15.856 44.201 1.00 59.53 293 GLU A O 1
ATOM 2339 N N . GLN A 1 294 ? -55.012 15.756 41.970 1.00 45.62 294 GLN A N 1
ATOM 2340 C CA . GLN A 1 294 ? -55.638 17.090 41.795 1.00 45.62 294 GLN A CA 1
ATOM 2341 C C . GLN A 1 294 ? -56.944 17.061 40.988 1.00 45.62 294 GLN A C 1
ATOM 2343 O O . GLN A 1 294 ? -56.987 16.358 39.956 1.00 45.62 294 GLN A O 1
#

Sequence (294 aa):
MSDSSNDSTTLGASNPVTEEQDSEESTMAQESPKNSAAEIPVTSNGEVDDSHEHGFSRCTRQIISEKLGRGSRTVDLELEAQIDILRENKRKYENILKLAQTLSSQLFQMIQTQRQLGDAFADLSLKSLELHEEFGYNADTQKLLAKNGETLLGAINFFIASVNTLVSKTIEDTLMTVKQYESVRIEYDAYRTDLEELNLGPRDANTLPKIEQSQHLFQAHKEKYDKIRNDVSIKLKFLEENKVKVLHNQLVLFHNAITAYFAGNQKQLEQTLRQFHIKLKTPGVDAPSWLEEQ

Foldseek 3Di:
DDDDDDDDDDDDDDDDDDDDDDDDDDDDDDDDDDDDDDDDPPDPDDPDPVVVVVLVVLLVVLVVCVVVVNADADDDPVLVVLVVVLVVVLVVLVVVLVVLVVVLVVLVVLLVVLQVQLVVLCVVLVVPVVCVVVSNLSSVLSPQLSVLSVLLSVLSVVLSVLSCCLNVPLSVVLVVLVVVLVSLSSSLSSLVVVLVVLVVDDPDPVSVVVNVVSVVSNVVSVVVNVVSSVVSVVSSVVSVVVVCVSCVVSVVSNVVSVVCSVVVSVVVVVVSVVVVVVPPPDDPPPPDDPVVVD

Mean predicted aligned error: 14.01 Å

Nearest PDB structures (foldseek):
  1i49-assembly1_B  TM=9.821E-01  e=5.155E-19  Homo sapiens
  1i4d-assembly1_A  TM=9.821E-01  e=3.468E-17  Homo sapiens
  1i4d-assembly1_B  TM=9.827E-01  e=8.638E-17  Homo sapiens
  1i4l-assembly2_A-2  TM=9.501E-01  e=1.434E-16  Homo sapiens
  1i4t-assembly2_A-2  TM=9.368E-01  e=1.848E-16  Homo sapiens

Solvent-accessible surface area (backbone atoms only — not comparable to full-atom values): 17092 Å² total; per-residue (Å²): 131,87,85,89,79,89,78,93,87,83,93,87,91,88,87,90,82,87,90,89,90,90,89,89,86,90,88,88,84,87,90,82,83,89,76,81,82,80,82,77,78,81,72,73,82,74,84,69,73,56,70,57,58,57,48,54,53,40,36,52,51,35,57,51,27,44,78,69,74,72,40,80,78,89,82,56,74,68,60,51,52,52,50,52,52,50,57,51,50,47,55,55,52,52,51,52,44,54,52,50,52,49,51,44,53,52,50,53,52,49,31,54,52,25,40,56,51,13,51,53,24,44,57,46,20,78,70,37,79,94,46,24,60,69,26,37,58,50,11,53,49,26,44,49,52,23,59,48,43,53,58,38,45,52,46,50,51,52,41,46,57,51,52,48,45,47,50,75,42,59,49,44,56,49,50,52,46,45,54,50,35,58,50,38,46,42,45,29,38,24,38,46,47,54,40,54,57,54,69,75,48,74,89,44,90,82,39,47,63,55,48,55,54,34,51,55,53,30,52,54,34,43,55,56,30,58,47,40,51,48,52,40,58,52,47,53,54,55,45,51,56,48,50,52,58,51,50,54,54,43,52,50,52,46,50,51,37,55,51,49,43,54,54,52,49,50,62,51,51,58,51,54,52,53,54,49,69,68,62,68,68,66,86,62,86,88,58,80,58,80,83,76,76,115

Secondary structure (DSSP, 8-state):
------------------------------------PPP----------HHHHHHHHHHHHHHHHHHTT-S-----HHHHHHHHHHHHHHHHHHHHHHHHHHHHHHHHHHHHHHHHHHHHHHHHHTT-GGGHHHHHHHHHHHHHHHHHHHHHHHHHHHHHHHHHHIIIIIIHHHHHHHHHHHHHHHHHHHHHHHHHHHHTS---TTTHHHHHHHHHHHHHHHHHHHHHHHHHHHHHHHHHHHHHHHHHHHHHHHHHHHHHHHHHHHHHHHHHHHHHHHH-S-S-TTS--GGG--

Organism: Vombatus ursinus (NCBI:txid29139)

InterPro domains:
  IPR010504 Arfaptin homology (AH) domain [PF06456] (58-269)
  IPR010504 Arfaptin homology (AH) domain [PS50870] (74-274)
  IPR010504 Arfaptin homology (AH) domain [SM01015] (44-269)
  IPR027267 AH/BAR domain superfamily [G3DSA:1.20.1270.60] (71-271)
  IPR027267 AH/BAR domain superfamily [SSF103657] (73-271)
  IPR030798 Arfaptin family [PTHR12141] (58-294)

Radius of gyration: 41.72 Å; Cα contacts (8 Å, |Δi|>4): 166; chains: 1; bounding box: 120×63×122 Å